Protein AF-A0A1L5J3J3-F1 (afdb_monomer_lite)

Foldseek 3Di:
DWKAWCFCAPHPDDHRDTHDPVRVVVCCVVPPPRTDIDDDLVSVLSNQQPDPLVVVLVVLVVVLVPDPDPVSNVVSVVVSVVSVVCVVVVPGRSVVRDPDDDDDDQVVFDWDADPPRDTDTALLVVLVVQLVVLVVVLVVCVVVVHDPVVNVVSSVSNVLSVCLQAPADPPHHADADPVRDGHQHPVNCQDDCNHCVNPPVVNDDDPLDDDDDDDDDPPDDPPDDDDDPVSVCRSCVVVVVVVVD

Secondary structure (DSSP, 8-state):
--EEEEE-TTSS--TT-EE-HHHHHHHHHHHTTSSEEE-HHHHHHHHHHT--HHHHHHHHHHHHHH---HHHHHHHHHHHHHHHHHHHHT--GGGGS-SS-----GGGS-EEEETTTEEEE-HHHHHHHHHHHHHHHHHHHHHTT--HHHHHHHHHHHHHHHHHHHHTTSSSSPPB-TTSPBPP-HHHHHSSTTSHIIIIIS----SS---------TT--TT-----HHHHHHHTHHHHHHHH-

pLDDT: mean 93.54, std 3.49, range [75.0, 98.25]

Radius of gyration: 29.98 Å; chains: 1; bounding box: 56×63×89 Å

Structure (mmCIF, N/CA/C/O backbone):
data_AF-A0A1L5J3J3-F1
#
_entry.id   AF-A0A1L5J3J3-F1
#
loop_
_atom_site.group_PDB
_atom_site.id
_atom_site.type_symbol
_atom_site.label_atom_id
_atom_site.label_alt_id
_atom_site.label_comp_id
_atom_site.label_asym_id
_atom_site.label_entity_id
_atom_site.label_seq_id
_atom_site.pdbx_PDB_ins_code
_atom_site.Cartn_x
_atom_site.Cartn_y
_atom_site.Cartn_z
_atom_site.occupancy
_atom_site.B_iso_or_equiv
_atom_site.auth_seq_id
_atom_site.auth_comp_id
_atom_site.auth_asym_id
_atom_site.auth_atom_id
_atom_site.pdbx_PDB_model_num
ATOM 1 N N . GLU A 1 1 ? 0.641 -6.257 25.061 1.00 75.00 1 GLU A N 1
ATOM 2 C CA . GLU A 1 1 ? -0.476 -6.101 24.101 1.00 75.00 1 GLU A CA 1
ATOM 3 C C . GLU A 1 1 ? -1.749 -5.969 24.928 1.00 75.00 1 GLU A C 1
ATOM 5 O O . GLU A 1 1 ? -1.705 -6.361 26.086 1.00 75.00 1 GLU A O 1
ATOM 10 N N . ALA A 1 2 ? -2.807 -5.346 24.415 1.00 88.94 2 ALA A N 1
ATOM 11 C CA . ALA A 1 2 ? -4.046 -5.141 25.168 1.00 88.94 2 ALA A CA 1
ATOM 12 C C . ALA A 1 2 ? -5.222 -5.749 24.402 1.00 88.94 2 ALA A C 1
ATOM 14 O O . ALA A 1 2 ? -5.222 -5.743 23.164 1.00 88.94 2 ALA A O 1
ATOM 15 N N . PHE A 1 3 ? -6.197 -6.253 25.145 1.00 91.81 3 PHE A N 1
ATOM 16 C CA . PHE A 1 3 ? -7.497 -6.643 24.621 1.00 91.81 3 PHE A CA 1
ATOM 17 C C . PHE A 1 3 ? -8.405 -5.419 24.607 1.00 91.81 3 PHE A C 1
ATOM 19 O O . PHE A 1 3 ? -8.242 -4.501 25.412 1.00 91.81 3 PHE A O 1
ATOM 26 N N . VAL A 1 4 ? -9.339 -5.383 23.667 1.00 94.75 4 VAL A N 1
ATOM 27 C CA . VAL A 1 4 ? -10.377 -4.360 23.618 1.00 94.75 4 VAL A CA 1
ATOM 28 C C . VAL A 1 4 ? -11.736 -5.034 23.644 1.00 94.75 4 VAL A C 1
ATOM 30 O O . VAL A 1 4 ? -11.974 -5.986 22.896 1.00 94.75 4 VAL A O 1
ATOM 33 N N . VAL A 1 5 ? -12.613 -4.538 24.511 1.00 93.88 5 VAL A N 1
ATOM 34 C CA . VAL A 1 5 ? -13.992 -5.018 24.630 1.00 93.88 5 VAL A CA 1
ATOM 35 C C . VAL A 1 5 ? -14.776 -4.571 23.396 1.00 93.88 5 VAL A C 1
ATOM 37 O O . VAL A 1 5 ? -14.906 -3.371 23.132 1.00 93.88 5 VAL A O 1
ATOM 40 N N . ILE A 1 6 ? -15.262 -5.533 22.614 1.00 92.44 6 ILE A N 1
ATOM 41 C CA . ILE A 1 6 ? -16.087 -5.309 21.419 1.00 92.44 6 ILE A CA 1
ATOM 42 C C . ILE A 1 6 ? -17.554 -5.235 21.822 1.00 92.44 6 ILE A C 1
ATOM 44 O O . ILE A 1 6 ? -18.245 -4.296 21.416 1.00 92.44 6 ILE A O 1
ATOM 48 N N . ASP A 1 7 ? -17.987 -6.202 22.628 1.00 90.75 7 ASP A N 1
ATOM 49 C CA . ASP A 1 7 ? -19.333 -6.292 23.176 1.00 90.75 7 ASP A CA 1
ATOM 50 C C . ASP A 1 7 ? -19.246 -6.529 24.692 1.00 90.75 7 ASP A C 1
ATOM 52 O O . ASP A 1 7 ? -18.736 -7.569 25.110 1.00 90.75 7 ASP A O 1
ATOM 56 N N . PRO A 1 8 ? -19.674 -5.562 25.520 1.00 87.62 8 PRO A N 1
ATOM 57 C CA . PRO A 1 8 ? -19.673 -5.716 26.970 1.00 87.62 8 PRO A CA 1
ATOM 58 C C . PRO A 1 8 ? -20.779 -6.649 27.491 1.00 87.62 8 PRO A C 1
ATOM 60 O O . PRO A 1 8 ? -20.718 -7.051 28.653 1.00 87.62 8 PRO A O 1
ATOM 63 N N . GLY A 1 9 ? -21.788 -6.990 26.681 1.00 88.19 9 GLY A N 1
ATOM 64 C CA . GLY A 1 9 ? -22.899 -7.836 27.118 1.00 88.19 9 GLY A CA 1
ATOM 65 C C . GLY A 1 9 ? -23.630 -7.274 28.344 1.00 88.19 9 GLY A C 1
ATOM 66 O O . GLY A 1 9 ? -24.019 -6.105 28.362 1.00 88.19 9 GLY A O 1
ATOM 67 N N . LEU A 1 10 ? -23.830 -8.113 29.367 1.00 84.56 10 LEU A N 1
ATOM 68 C CA . LEU A 1 10 ? -24.469 -7.742 30.643 1.00 84.56 10 LEU A CA 1
ATOM 69 C C . LEU A 1 10 ? -23.462 -7.402 31.756 1.00 84.56 10 LEU A C 1
ATOM 71 O O . LEU A 1 10 ? -23.853 -7.220 32.910 1.00 84.56 10 LEU A O 1
ATOM 75 N N . THR A 1 11 ? -22.176 -7.312 31.420 1.00 89.00 11 THR A N 1
ATOM 76 C CA . THR A 1 11 ? -21.105 -7.054 32.390 1.00 89.00 11 THR A CA 1
ATOM 77 C C . THR A 1 11 ? -20.974 -5.563 32.723 1.00 89.00 11 THR A C 1
ATOM 79 O O . THR A 1 11 ? -21.589 -4.699 32.098 1.00 89.00 11 THR A O 1
ATOM 82 N N . ALA A 1 12 ? -20.134 -5.241 33.711 1.00 87.81 12 ALA A N 1
ATOM 83 C CA . ALA A 1 12 ? -19.804 -3.858 34.067 1.00 87.81 12 ALA A CA 1
ATOM 84 C C . ALA A 1 12 ? -18.797 -3.190 33.103 1.00 87.81 12 ALA A C 1
ATOM 86 O O . ALA A 1 12 ? -18.393 -2.048 33.333 1.00 87.81 12 ALA A O 1
ATOM 87 N N . LEU A 1 13 ? -18.355 -3.896 32.058 1.00 90.31 13 LEU A N 1
ATOM 88 C CA . LEU A 1 13 ? -17.350 -3.410 31.117 1.00 90.31 13 LEU A CA 1
ATOM 89 C C . LEU A 1 13 ? -17.935 -2.394 30.131 1.00 90.31 13 LEU A C 1
ATOM 91 O O . LEU A 1 13 ? -19.117 -2.416 29.792 1.00 90.31 13 LEU A O 1
ATOM 95 N N . GLU A 1 14 ? -17.079 -1.520 29.607 1.00 90.75 14 GLU A N 1
ATOM 96 C CA . GLU A 1 14 ? -17.462 -0.562 28.571 1.00 90.75 14 GLU A CA 1
ATOM 97 C C . GLU A 1 14 ? -16.933 -0.976 27.195 1.00 90.75 14 GLU A C 1
ATOM 99 O O . GLU A 1 14 ? -15.787 -1.399 27.025 1.00 90.75 14 GLU A O 1
ATOM 104 N N . ARG A 1 15 ? -17.746 -0.780 26.152 1.00 90.50 15 ARG A N 1
ATOM 105 C CA . ARG A 1 15 ? -17.300 -0.984 24.769 1.00 90.50 15 ARG A CA 1
ATOM 106 C C . ARG A 1 15 ? -16.127 -0.057 24.436 1.00 90.50 15 ARG A C 1
ATOM 108 O O . ARG A 1 15 ? -16.227 1.163 24.559 1.00 90.50 15 ARG A O 1
ATOM 115 N N . GLY A 1 16 ? -15.038 -0.629 23.928 1.00 90.19 16 GLY A N 1
ATOM 116 C CA . GLY A 1 16 ? -13.799 0.096 23.636 1.00 90.19 16 GLY A CA 1
ATOM 117 C C . GLY A 1 16 ? -12.859 0.250 24.835 1.00 90.19 16 GLY A C 1
ATOM 118 O O . GLY A 1 16 ? -11.797 0.860 24.682 1.00 90.19 16 GLY A O 1
ATOM 119 N N . GLN A 1 17 ? -13.207 -0.308 25.999 1.00 93.12 17 GLN A N 1
ATOM 120 C CA . GLN A 1 17 ? -12.312 -0.395 27.147 1.00 93.12 17 GLN A CA 1
ATOM 121 C C . GLN A 1 17 ? -11.110 -1.285 26.820 1.00 93.12 17 GLN A C 1
ATOM 123 O O . GLN A 1 17 ? -11.246 -2.338 26.193 1.00 93.12 17 GLN A O 1
ATOM 128 N N . LEU A 1 18 ? -9.925 -0.841 27.240 1.00 94.00 18 LEU A N 1
ATOM 129 C CA . LEU A 1 18 ? -8.688 -1.602 27.113 1.00 94.00 18 LEU A CA 1
ATOM 130 C C . LEU A 1 18 ? -8.474 -2.445 28.367 1.00 94.00 18 LEU A C 1
ATOM 132 O O . LEU A 1 18 ? -8.513 -1.910 29.473 1.00 94.00 18 LEU A O 1
ATOM 136 N N . LEU A 1 19 ? -8.194 -3.729 28.171 1.00 92.62 19 LEU A N 1
ATOM 137 C CA . LEU A 1 19 ? -7.862 -4.682 29.225 1.00 92.62 19 LEU A CA 1
ATOM 138 C C . LEU A 1 19 ? -6.415 -5.153 29.042 1.00 92.62 19 LEU A C 1
ATOM 140 O O . LEU A 1 19 ? -5.984 -5.462 27.920 1.00 92.62 19 LEU A O 1
ATOM 144 N N . SER A 1 20 ? -5.648 -5.191 30.133 1.00 93.62 20 SER A N 1
ATOM 145 C CA . SER A 1 20 ? -4.377 -5.925 30.159 1.00 93.62 20 SER A CA 1
ATOM 146 C C . SER A 1 20 ? -4.625 -7.437 30.062 1.00 93.62 20 SER A C 1
ATOM 148 O O . SER A 1 20 ? -5.762 -7.893 30.133 1.00 93.62 20 SER A O 1
ATOM 150 N N . GLU A 1 21 ? -3.567 -8.226 29.872 1.00 89.75 21 GLU A N 1
ATOM 151 C CA . GLU A 1 21 ? -3.693 -9.690 29.828 1.00 89.75 21 GLU A CA 1
ATOM 152 C C . GLU A 1 21 ? -4.219 -10.245 31.162 1.00 89.75 21 GLU A C 1
ATOM 154 O O . GLU A 1 21 ? -5.150 -11.041 31.148 1.00 89.75 21 GLU A O 1
ATOM 159 N N . ASP A 1 22 ? -3.726 -9.730 32.294 1.00 91.06 22 ASP A N 1
ATOM 160 C CA . ASP A 1 22 ? -4.203 -10.114 33.631 1.00 91.06 22 ASP A CA 1
ATOM 161 C C . ASP A 1 22 ? -5.674 -9.719 33.848 1.00 91.06 22 ASP A C 1
ATOM 163 O O . ASP A 1 22 ? -6.484 -10.549 34.240 1.00 91.06 22 ASP A O 1
ATOM 167 N N . GLN A 1 23 ? -6.052 -8.481 33.498 1.00 91.06 23 GLN A N 1
ATOM 168 C CA . GLN A 1 23 ? -7.437 -8.002 33.628 1.00 91.06 23 GLN A CA 1
ATOM 169 C C . GLN A 1 23 ? -8.411 -8.766 32.731 1.00 91.06 23 GLN A C 1
ATOM 171 O O . GLN A 1 23 ? -9.570 -8.946 33.085 1.00 91.06 23 GLN A O 1
ATOM 176 N N . TYR A 1 24 ? -7.963 -9.179 31.544 1.00 89.88 24 TYR A N 1
ATOM 177 C CA . TYR A 1 24 ? -8.769 -10.008 30.659 1.00 89.88 24 TYR A CA 1
ATOM 178 C C . TYR A 1 24 ? -9.005 -11.390 31.275 1.00 89.88 24 TYR A C 1
ATOM 180 O O . TYR A 1 24 ? -10.133 -11.866 31.249 1.00 89.88 24 TYR A O 1
ATOM 188 N N . LEU A 1 25 ? -7.975 -12.009 31.862 1.00 89.56 25 LEU A N 1
ATOM 189 C CA . LEU A 1 25 ? -8.118 -13.297 32.545 1.00 89.56 25 LEU A CA 1
ATOM 190 C C . LEU A 1 25 ? -9.059 -13.194 33.751 1.00 89.56 25 LEU A C 1
ATOM 192 O O . LEU A 1 25 ? -9.964 -14.012 33.863 1.00 89.56 25 LEU A O 1
ATOM 196 N N . GLU A 1 26 ? -8.912 -12.159 34.582 1.00 91.19 26 GLU A N 1
ATOM 197 C CA . GLU A 1 26 ? -9.817 -11.890 35.711 1.00 91.19 26 GLU A CA 1
ATOM 198 C C . GLU A 1 26 ? -11.269 -11.698 35.245 1.00 91.19 26 GLU A C 1
ATOM 200 O O . GLU A 1 26 ? -12.181 -12.320 35.784 1.00 91.19 26 GLU A O 1
ATOM 205 N N . ALA A 1 27 ? -11.493 -10.895 34.200 1.00 88.69 27 ALA A N 1
ATOM 206 C CA . ALA A 1 27 ? -12.831 -10.664 33.657 1.00 88.69 27 ALA A CA 1
ATOM 207 C C . ALA A 1 27 ? -13.454 -11.938 33.059 1.00 88.69 27 ALA A C 1
ATOM 209 O O . ALA A 1 27 ? -14.657 -12.147 33.193 1.00 88.69 27 ALA A O 1
ATOM 210 N N . VAL A 1 28 ? -12.652 -12.799 32.422 1.00 89.31 28 VAL A N 1
ATOM 211 C CA . VAL A 1 28 ? -13.107 -14.109 31.923 1.00 89.31 28 VAL A CA 1
ATOM 212 C C . VAL A 1 28 ? -13.421 -15.062 33.080 1.00 89.31 28 VAL A C 1
ATOM 214 O O . VAL A 1 28 ? -14.386 -15.815 32.994 1.00 89.31 28 VAL A O 1
ATOM 217 N N . GLU A 1 29 ? -12.657 -15.030 34.173 1.00 90.00 29 GLU A N 1
ATOM 218 C CA . GLU A 1 29 ? -12.956 -15.825 35.371 1.00 90.00 29 GLU A CA 1
ATOM 219 C C . GLU A 1 29 ? -14.245 -15.365 36.072 1.00 90.00 29 GLU A C 1
ATOM 221 O O . GLU A 1 29 ? -15.012 -16.205 36.544 1.00 90.00 29 GLU A O 1
ATOM 226 N N . GLU A 1 30 ? -14.505 -14.055 36.119 1.00 89.44 30 GLU A N 1
ATOM 227 C CA . GLU A 1 30 ? -15.685 -13.483 36.781 1.00 89.44 30 GLU A CA 1
ATOM 228 C C . GLU A 1 30 ? -16.964 -13.597 35.937 1.00 89.44 30 GLU A C 1
ATOM 230 O O . GLU A 1 30 ? -18.022 -13.955 36.458 1.00 89.44 30 GLU A O 1
ATOM 235 N N . HIS A 1 31 ? -16.879 -13.294 34.640 1.00 86.88 31 HIS A N 1
ATOM 236 C CA . HIS A 1 31 ? -18.041 -13.152 33.756 1.00 86.88 31 HIS A CA 1
ATOM 237 C C . HIS A 1 31 ? -18.179 -14.272 32.714 1.00 86.88 31 HIS A C 1
ATOM 239 O O . HIS A 1 31 ? -19.183 -14.332 32.004 1.00 86.88 31 HIS A O 1
ATOM 245 N N . GLY A 1 32 ? -17.199 -15.173 32.598 1.00 84.69 32 GLY A N 1
ATOM 246 C CA . GLY A 1 32 ? -17.225 -16.262 31.622 1.00 84.69 32 GLY A CA 1
ATOM 247 C C . GLY A 1 32 ? -17.367 -15.758 30.181 1.00 84.69 32 GLY A C 1
ATOM 248 O O . GLY A 1 32 ? -16.637 -14.869 29.747 1.00 84.69 32 GLY A O 1
ATOM 249 N N . ASP A 1 33 ? -18.335 -16.322 29.454 1.00 81.94 33 ASP A N 1
ATOM 250 C CA . ASP A 1 33 ? -18.613 -16.024 28.040 1.00 81.94 33 ASP A CA 1
ATOM 251 C C . ASP A 1 33 ? -19.619 -14.863 27.838 1.00 81.94 33 ASP A C 1
ATOM 253 O O . ASP A 1 33 ? -20.161 -14.688 26.745 1.00 81.94 33 ASP A O 1
ATOM 257 N N . GLU A 1 34 ? -19.923 -14.072 28.876 1.00 88.88 34 GLU A N 1
ATOM 258 C CA . GLU A 1 34 ? -20.934 -13.000 28.801 1.00 88.88 34 GLU A CA 1
ATOM 259 C C . GLU A 1 34 ? -20.472 -11.737 28.051 1.00 88.88 34 GLU A C 1
ATOM 261 O O . GLU A 1 34 ? -21.296 -10.864 27.768 1.00 88.88 34 GLU A O 1
ATOM 266 N N . PHE A 1 35 ? -19.186 -11.627 27.702 1.00 90.56 35 PHE A N 1
ATOM 267 C CA . PHE A 1 35 ? -18.618 -10.497 26.958 1.00 90.56 35 PHE A CA 1
ATOM 268 C C . PHE A 1 35 ? -17.646 -10.963 25.860 1.00 90.56 35 PHE A C 1
ATOM 270 O O . PHE A 1 35 ? -17.032 -12.022 25.959 1.00 90.56 35 PHE A O 1
ATOM 277 N N . ASP A 1 36 ? -17.472 -10.153 24.810 1.00 90.00 36 ASP A N 1
ATOM 278 C CA . ASP A 1 36 ? -16.502 -10.401 23.731 1.00 90.00 36 ASP A CA 1
ATOM 279 C C . ASP A 1 36 ? -15.394 -9.345 23.778 1.00 90.00 36 ASP A C 1
ATOM 281 O O . ASP A 1 36 ? -15.613 -8.167 23.465 1.00 90.00 36 ASP A O 1
ATOM 285 N N . ALA A 1 37 ? -14.181 -9.764 24.138 1.00 92.12 37 ALA A N 1
ATOM 286 C CA . ALA A 1 37 ? -12.982 -8.948 24.026 1.00 92.12 37 ALA A CA 1
ATOM 287 C C . ALA A 1 37 ? -11.932 -9.648 23.162 1.00 92.12 37 ALA A C 1
ATOM 289 O O . ALA A 1 37 ? -11.563 -10.800 23.380 1.00 92.12 37 ALA A O 1
ATOM 290 N N . ARG A 1 38 ? -11.407 -8.923 22.170 1.00 92.50 38 ARG A N 1
ATOM 291 C CA . ARG A 1 38 ? -10.411 -9.454 21.225 1.00 92.50 38 ARG A CA 1
ATOM 292 C C . ARG A 1 38 ? -9.195 -8.551 21.152 1.00 92.50 38 ARG A C 1
ATOM 294 O O . ARG A 1 38 ? -9.186 -7.423 21.641 1.00 92.50 38 ARG A O 1
ATOM 301 N N . MET A 1 39 ? -8.160 -9.036 20.477 1.00 92.62 39 MET A N 1
ATOM 302 C CA . MET A 1 39 ? -6.931 -8.289 20.231 1.00 92.62 39 MET A CA 1
ATOM 303 C C . MET A 1 39 ? -6.574 -8.232 18.741 1.00 92.62 39 MET A C 1
ATOM 305 O O . MET A 1 39 ? -7.017 -9.044 17.928 1.00 92.62 39 MET A O 1
ATOM 309 N N . GLY A 1 40 ? -5.710 -7.283 18.381 1.00 92.50 40 GLY A N 1
ATOM 310 C CA . GLY A 1 40 ? -5.164 -7.162 17.029 1.00 92.50 40 GLY A CA 1
ATOM 311 C C . GLY A 1 40 ? -6.131 -6.550 16.008 1.00 92.50 40 GLY A C 1
ATOM 312 O O . GLY A 1 40 ? -7.078 -5.846 16.353 1.00 92.50 40 GLY A O 1
ATOM 313 N N . ALA A 1 41 ? -5.853 -6.782 14.722 1.00 94.06 41 ALA A N 1
ATOM 314 C CA . ALA A 1 41 ? -6.590 -6.158 13.620 1.00 94.06 41 ALA A CA 1
ATOM 315 C C . ALA A 1 41 ? -8.056 -6.618 13.529 1.00 94.06 41 ALA A C 1
ATOM 317 O O . ALA A 1 41 ? -8.913 -5.830 13.140 1.00 94.06 41 ALA A O 1
ATOM 318 N N . GLU A 1 42 ? -8.350 -7.859 13.925 1.00 93.06 42 GLU A N 1
ATOM 319 C CA . GLU A 1 42 ? -9.712 -8.410 13.965 1.00 93.06 42 GLU A CA 1
ATOM 320 C C . GLU A 1 42 ? -10.594 -7.645 14.959 1.00 93.06 42 GLU A C 1
ATOM 322 O O . GLU A 1 42 ? -11.735 -7.321 14.644 1.00 93.06 42 GLU A O 1
ATOM 327 N N . ALA A 1 43 ? -10.043 -7.269 16.117 1.00 94.44 43 ALA A N 1
ATOM 328 C CA . ALA A 1 43 ? -10.767 -6.476 17.105 1.00 94.44 43 ALA A CA 1
ATOM 329 C C . ALA A 1 43 ? -11.119 -5.081 16.568 1.00 94.44 43 ALA A C 1
ATOM 331 O O . ALA A 1 43 ? -12.250 -4.620 16.693 1.00 94.44 43 ALA A O 1
ATOM 332 N N . VAL A 1 44 ? -10.166 -4.426 15.896 1.00 95.19 44 VAL A N 1
ATOM 333 C CA . VAL A 1 44 ? -10.396 -3.120 15.257 1.00 95.19 44 VAL A CA 1
ATOM 334 C C . VAL A 1 44 ? -11.422 -3.231 14.126 1.00 95.19 44 VAL A C 1
ATOM 336 O O . VAL A 1 44 ? -12.265 -2.348 13.986 1.00 95.19 44 VAL A O 1
ATOM 339 N N . TYR A 1 45 ? -11.375 -4.305 13.336 1.00 95.81 45 TYR A N 1
ATOM 340 C CA . TYR A 1 45 ? -12.342 -4.558 12.269 1.00 95.81 45 TYR A CA 1
ATOM 341 C C . TYR A 1 45 ? -13.770 -4.685 12.811 1.00 95.81 45 TYR A C 1
ATOM 343 O O . TYR A 1 45 ? -14.660 -3.984 12.333 1.00 95.81 45 TYR A O 1
ATOM 351 N N . GLU A 1 46 ? -13.985 -5.516 13.833 1.00 95.06 46 GLU A N 1
ATOM 352 C CA . GLU A 1 46 ? -15.315 -5.707 14.423 1.00 95.06 46 GLU A CA 1
ATOM 353 C C . GLU A 1 46 ? -15.820 -4.449 15.141 1.00 95.06 46 GLU A C 1
ATOM 355 O O . GLU A 1 46 ? -16.994 -4.096 15.008 1.00 95.06 46 GLU A O 1
ATOM 360 N N . LEU A 1 47 ? -14.941 -3.699 15.818 1.00 94.00 47 LEU A N 1
ATOM 361 C CA . LEU A 1 47 ? -15.297 -2.392 16.379 1.00 94.00 47 LEU A CA 1
ATOM 362 C C . LEU A 1 47 ? -15.775 -1.420 15.300 1.00 94.00 47 LEU A C 1
ATOM 364 O O . LEU A 1 47 ? -16.778 -0.745 15.506 1.00 94.00 47 LEU A O 1
ATOM 368 N N . LEU A 1 48 ? -15.084 -1.346 14.159 1.00 94.75 48 LEU A N 1
ATOM 369 C CA . LEU A 1 48 ? -15.467 -0.462 13.056 1.00 94.75 48 LEU A CA 1
ATOM 370 C C . LEU A 1 48 ? -16.768 -0.902 12.381 1.00 94.75 48 LEU A C 1
ATOM 372 O O . LEU A 1 48 ? -17.589 -0.057 12.038 1.00 94.75 48 LEU A O 1
ATOM 376 N N . LYS A 1 49 ? -16.960 -2.212 12.222 1.00 94.75 49 LYS A N 1
ATOM 377 C CA . LYS A 1 49 ? -18.136 -2.812 11.584 1.00 94.75 49 LYS A CA 1
ATOM 378 C C . LYS A 1 49 ? -19.410 -2.655 12.416 1.00 94.75 49 LYS A C 1
ATOM 380 O O . LYS A 1 49 ? -20.488 -2.496 11.857 1.00 94.75 49 LYS A O 1
ATOM 385 N N . SER A 1 50 ? -19.292 -2.681 13.742 1.00 92.06 50 SER A N 1
ATOM 386 C CA . SER A 1 50 ? -20.414 -2.492 14.674 1.00 92.06 50 SER A CA 1
ATOM 387 C C . SER A 1 50 ? -20.744 -1.017 14.958 1.00 92.06 50 SER A C 1
ATOM 389 O O . SER A 1 50 ? -21.568 -0.725 15.822 1.00 92.06 50 SER A O 1
ATOM 391 N N . LEU A 1 51 ? -20.106 -0.057 14.274 1.00 91.62 51 LEU A N 1
ATOM 392 C CA . LEU A 1 51 ? -20.430 1.364 14.426 1.00 91.62 51 LEU A CA 1
ATOM 393 C C . LEU A 1 51 ? -21.721 1.738 13.691 1.00 91.62 51 LEU A C 1
ATOM 395 O O . LEU A 1 51 ? -21.783 1.707 12.464 1.00 91.62 51 LEU A O 1
ATOM 399 N N . ASP A 1 52 ? -22.702 2.224 14.448 1.00 93.44 52 ASP A N 1
ATOM 400 C CA . ASP A 1 52 ? -23.862 2.933 13.910 1.00 93.44 52 ASP A CA 1
ATOM 401 C C . ASP A 1 52 ? -23.505 4.402 13.624 1.00 93.44 52 ASP A C 1
ATOM 403 O O . ASP A 1 52 ? -23.543 5.263 14.506 1.00 93.44 52 ASP A O 1
ATOM 407 N N . LEU A 1 53 ? -23.097 4.691 12.383 1.00 93.88 53 LEU A N 1
ATOM 408 C CA . LEU A 1 53 ? -22.728 6.051 11.974 1.00 93.88 53 LEU A CA 1
ATOM 409 C C . LEU A 1 53 ? -23.909 7.042 12.043 1.00 93.88 53 LEU A C 1
ATOM 411 O O . LEU A 1 53 ? -23.696 8.138 12.568 1.00 93.88 53 LEU A O 1
ATOM 415 N N . PRO A 1 54 ? -25.129 6.718 11.559 1.00 93.12 54 PRO A N 1
ATOM 416 C CA . PRO A 1 54 ? -26.290 7.598 11.705 1.00 93.12 54 PRO A CA 1
ATOM 417 C C . PRO A 1 54 ? -26.600 7.990 13.156 1.00 93.12 54 PRO A C 1
ATOM 419 O O . PRO A 1 54 ? -26.725 9.185 13.442 1.00 93.12 54 PRO A O 1
ATOM 422 N N . GLY A 1 55 ? -26.677 7.019 14.073 1.00 94.31 55 GLY A N 1
ATOM 423 C CA . GLY A 1 55 ? -26.936 7.292 15.489 1.00 94.31 55 GLY A CA 1
ATOM 424 C C . GLY A 1 55 ? -25.825 8.118 16.138 1.00 94.31 55 GLY A C 1
ATOM 425 O O . GLY A 1 55 ? -26.094 9.064 16.884 1.00 94.31 55 GLY A O 1
ATOM 426 N N . GLU A 1 56 ? -24.567 7.842 15.781 1.00 92.50 56 GLU A N 1
ATOM 427 C CA . GLU A 1 56 ? -23.418 8.583 16.302 1.00 92.50 56 GLU A CA 1
ATOM 428 C C . GLU A 1 56 ? -23.435 10.062 15.885 1.00 92.50 56 GLU A C 1
ATOM 430 O O . GLU A 1 56 ? -23.073 10.927 16.683 1.00 92.50 56 GLU A O 1
ATOM 435 N N . VAL A 1 57 ? -23.883 10.391 14.666 1.00 94.00 57 VAL A N 1
ATOM 436 C CA . VAL A 1 57 ? -24.000 11.794 14.221 1.00 94.00 57 VAL A CA 1
ATOM 437 C C . VAL A 1 57 ? -25.020 12.560 15.052 1.00 94.00 57 VAL A C 1
ATOM 439 O O . VAL A 1 57 ? -24.743 13.698 15.436 1.00 94.00 57 VAL A O 1
ATOM 442 N N . ILE A 1 58 ? -26.178 11.956 15.332 1.00 94.56 58 ILE A N 1
ATOM 443 C CA . ILE A 1 58 ? -27.235 12.584 16.138 1.00 94.56 58 ILE A CA 1
ATOM 444 C C . ILE A 1 58 ? -26.690 12.882 17.537 1.00 94.56 58 ILE A C 1
ATOM 446 O O . ILE A 1 58 ? -26.684 14.039 17.962 1.00 94.56 58 ILE A O 1
ATOM 450 N N . ARG A 1 59 ? -26.097 11.872 18.184 1.00 93.94 59 ARG A N 1
ATOM 451 C CA . ARG A 1 59 ? -25.491 12.001 19.515 1.00 93.94 59 ARG A CA 1
ATOM 452 C C . ARG A 1 59 ? -24.413 13.085 19.569 1.00 93.94 59 ARG A 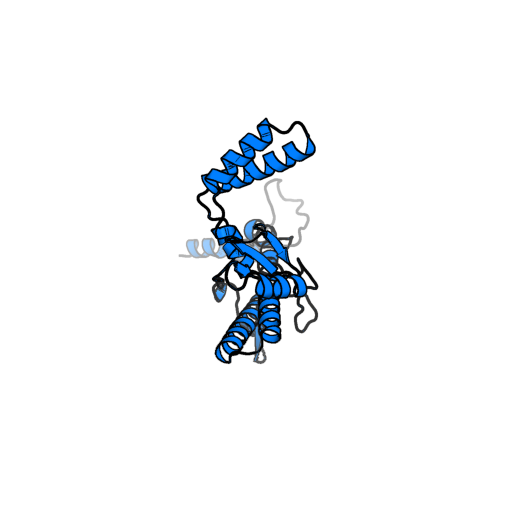C 1
ATOM 454 O O . ARG A 1 59 ? -24.383 13.901 20.486 1.00 93.94 59 ARG A O 1
ATOM 461 N N . LEU A 1 60 ? -23.522 13.123 18.577 1.00 93.62 60 LEU A N 1
ATOM 462 C CA . LEU A 1 60 ? -22.449 14.119 18.533 1.00 93.62 60 LEU A CA 1
ATOM 463 C C . LEU A 1 60 ? -22.979 15.542 18.299 1.00 93.62 60 LEU A C 1
ATOM 465 O O . LEU A 1 60 ? -22.393 16.491 18.821 1.00 93.62 60 LEU A O 1
ATOM 469 N N . LYS A 1 61 ? -24.068 15.717 17.538 1.00 92.56 61 LYS A N 1
ATOM 470 C CA . LYS A 1 61 ? -24.710 17.031 17.343 1.00 92.56 61 LYS A CA 1
ATOM 471 C C . LYS A 1 61 ? -25.355 17.543 18.634 1.00 92.56 61 LYS A C 1
ATOM 473 O O . LYS A 1 61 ? -25.207 18.724 18.947 1.00 92.56 61 LYS A O 1
ATOM 478 N N . GLU A 1 62 ? -25.982 16.666 19.411 1.00 93.81 62 GLU A N 1
ATOM 479 C CA . GLU A 1 62 ? -26.507 16.992 20.746 1.00 93.81 62 GLU A CA 1
ATOM 480 C C . GLU A 1 62 ? -25.382 17.350 21.733 1.00 93.81 62 GLU A C 1
ATOM 482 O O . GLU A 1 62 ? -25.476 18.323 22.489 1.00 93.81 62 GLU A O 1
ATOM 487 N N . GLU A 1 63 ? -24.265 16.620 21.689 1.00 91.81 63 GLU A N 1
ATOM 488 C CA . GLU A 1 63 ? -23.102 16.899 22.538 1.00 91.81 63 GLU A CA 1
ATOM 489 C C . GLU A 1 63 ? -22.437 18.246 22.197 1.00 91.81 63 GLU A C 1
ATOM 491 O O . GLU A 1 63 ? -21.973 18.965 23.085 1.00 91.81 63 GLU A O 1
ATOM 496 N N . ILE A 1 64 ? -22.423 18.620 20.913 1.00 91.88 64 ILE A N 1
ATOM 497 C CA . ILE A 1 64 ? -21.975 19.942 20.453 1.00 91.88 64 ILE A CA 1
ATOM 498 C C . ILE A 1 64 ? -22.900 21.042 20.985 1.00 91.88 64 ILE A C 1
ATOM 500 O O . ILE A 1 64 ? -22.400 22.057 21.460 1.00 91.88 64 ILE A O 1
ATOM 504 N N . ALA A 1 65 ? -24.220 20.845 20.942 1.00 91.94 65 ALA A N 1
ATOM 505 C CA . ALA A 1 65 ? -25.185 21.838 21.420 1.00 91.94 65 ALA A CA 1
ATOM 506 C C . ALA A 1 65 ? -25.126 22.058 22.945 1.00 91.94 65 ALA A C 1
ATOM 508 O O . ALA A 1 65 ? -25.393 23.158 23.421 1.00 91.94 65 ALA A O 1
ATOM 509 N N . SER A 1 66 ? -24.760 21.025 23.707 1.00 91.75 66 SER A N 1
ATOM 510 C CA . SER A 1 66 ? -24.686 21.057 25.178 1.00 91.75 66 SER A CA 1
ATOM 511 C C . SER A 1 66 ? -23.325 21.487 25.739 1.00 91.75 66 SER A C 1
ATOM 513 O O . SER A 1 66 ? -23.212 21.817 26.921 1.00 91.75 66 SER A O 1
ATOM 515 N N . THR A 1 67 ? -22.270 21.489 24.922 1.00 89.88 67 THR A N 1
ATOM 516 C CA . THR A 1 67 ? -20.901 21.754 25.377 1.00 89.88 67 THR A CA 1
ATOM 517 C C . THR A 1 67 ? -20.480 23.202 25.111 1.00 89.88 67 THR A C 1
ATOM 519 O O . THR A 1 67 ? -20.368 23.615 23.965 1.00 89.88 67 THR A O 1
ATOM 522 N N . ASN A 1 68 ? -20.079 23.931 26.160 1.00 87.38 68 ASN A N 1
ATOM 523 C CA . ASN A 1 68 ? -19.520 25.293 26.045 1.00 87.38 68 ASN A CA 1
ATOM 524 C C . ASN A 1 68 ? -17.979 25.345 25.945 1.00 87.38 68 ASN A C 1
ATOM 526 O O . ASN A 1 68 ? -17.389 26.417 25.829 1.00 87.38 68 ASN A O 1
ATOM 530 N N . SER A 1 69 ? -17.297 24.199 26.023 1.00 91.81 69 SER A N 1
ATOM 531 C CA . SER A 1 69 ? -15.833 24.129 25.951 1.00 91.81 69 SER A CA 1
ATOM 532 C C . SER A 1 69 ? -15.336 24.193 24.505 1.00 91.81 69 SER A C 1
ATOM 534 O O . SER A 1 69 ? -15.628 23.308 23.699 1.00 91.81 69 SER A O 1
ATOM 536 N N . GLU A 1 70 ? -14.515 25.196 24.186 1.00 90.88 70 GLU A N 1
ATOM 537 C CA . GLU A 1 70 ? -13.992 25.424 22.832 1.00 90.88 70 GLU A CA 1
ATOM 538 C C . GLU A 1 70 ? -13.136 24.252 22.307 1.00 90.88 70 GLU A C 1
ATOM 540 O O . GLU A 1 70 ? -13.204 23.887 21.130 1.00 90.88 70 GLU A O 1
ATOM 545 N N . THR A 1 71 ? -12.336 23.620 23.171 1.00 92.25 71 THR A N 1
ATOM 546 C CA . THR A 1 71 ? -11.480 22.481 22.791 1.00 92.25 71 THR A CA 1
ATOM 547 C C . THR A 1 71 ? -12.306 21.239 22.472 1.00 92.25 71 THR A C 1
ATOM 549 O O . THR A 1 71 ? -12.055 20.570 21.463 1.00 92.25 71 THR A O 1
ATOM 552 N N . LYS A 1 72 ? -13.320 20.952 23.298 1.00 91.19 72 LYS A N 1
ATOM 553 C CA . LYS A 1 72 ? -14.240 19.830 23.098 1.00 91.19 72 LYS A CA 1
ATOM 554 C C . LYS A 1 72 ? -15.093 20.050 21.847 1.00 91.19 72 LYS A C 1
ATOM 556 O O . LYS A 1 72 ? -15.147 19.152 21.009 1.00 91.19 72 LYS A O 1
ATOM 561 N N . LEU A 1 73 ? -15.615 21.262 21.644 1.00 92.88 73 LEU A N 1
ATOM 562 C CA . LEU A 1 73 ? -16.312 21.661 20.416 1.00 92.88 73 LEU A CA 1
ATOM 563 C C . LEU A 1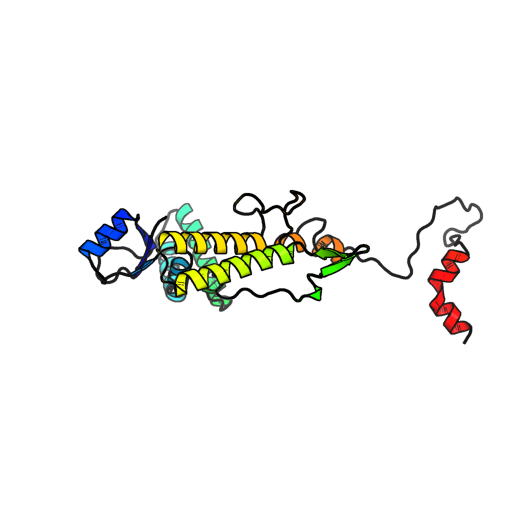 73 ? -15.463 21.390 19.169 1.00 92.88 73 LEU A C 1
ATOM 565 O O . LEU A 1 73 ? -15.883 20.628 18.303 1.00 92.88 73 LEU A O 1
ATOM 569 N N . LYS A 1 74 ? -14.223 21.899 19.102 1.00 93.50 74 LYS A N 1
ATOM 570 C CA . LYS A 1 74 ? -13.330 21.671 17.944 1.00 93.50 74 LYS A CA 1
ATOM 571 C C . LYS A 1 74 ? -13.099 20.185 17.646 1.00 93.50 74 LYS A C 1
ATOM 573 O O . LYS A 1 74 ? -13.017 19.802 16.475 1.00 93.50 74 LYS A O 1
ATOM 578 N N . ARG A 1 75 ? -12.965 19.340 18.676 1.00 94.19 75 ARG A N 1
ATOM 579 C CA . ARG A 1 75 ? -12.791 17.886 18.513 1.00 94.19 75 ARG A CA 1
ATOM 580 C C . ARG A 1 75 ? -14.064 17.227 17.978 1.00 94.19 75 ARG A C 1
ATOM 582 O O . ARG A 1 75 ? -13.977 16.448 17.029 1.00 94.19 75 ARG A O 1
ATOM 589 N N . LEU A 1 76 ? -15.217 17.555 18.558 1.00 93.69 76 LEU A N 1
ATOM 590 C CA . LEU A 1 76 ? -16.514 17.012 18.155 1.00 93.69 76 LEU A CA 1
ATOM 591 C C . LEU A 1 76 ? -16.874 17.433 16.726 1.00 93.69 76 LEU A C 1
ATOM 593 O O . LEU A 1 76 ? -17.205 16.574 15.914 1.00 93.69 76 LEU A O 1
ATOM 597 N N . THR A 1 77 ? -16.687 18.705 16.361 1.00 93.38 77 THR A N 1
ATOM 598 C CA . THR A 1 77 ? -16.940 19.202 14.997 1.00 93.38 77 THR A CA 1
ATOM 599 C C . THR A 1 77 ? -16.100 18.466 13.951 1.00 93.38 77 THR A C 1
ATOM 601 O O . THR A 1 77 ? -16.612 18.088 12.898 1.00 93.38 77 THR A O 1
ATOM 604 N N . LYS A 1 78 ? -14.812 18.202 14.229 1.00 95.44 78 LYS A N 1
ATOM 605 C CA . LYS A 1 78 ? -13.960 17.405 13.325 1.00 95.44 78 LYS A CA 1
ATOM 606 C C . LYS A 1 78 ? -14.471 15.974 13.165 1.00 95.44 78 LYS A C 1
ATOM 608 O O . LYS A 1 78 ? -14.395 15.429 12.066 1.00 95.44 78 LYS A O 1
ATOM 613 N N . ARG A 1 79 ? -14.971 15.372 14.246 1.00 95.06 79 ARG A N 1
ATOM 614 C CA . ARG A 1 79 ? -15.506 14.007 14.241 1.00 95.06 79 ARG A CA 1
ATOM 615 C C . ARG A 1 79 ? -16.822 13.918 13.469 1.00 95.06 79 ARG A C 1
ATOM 617 O O . ARG A 1 79 ? -16.934 13.044 12.620 1.00 95.06 79 ARG A O 1
ATOM 624 N N . VAL A 1 80 ? -17.756 14.847 13.693 1.00 95.44 80 VAL A N 1
ATOM 625 C CA . VAL A 1 80 ? -19.015 14.936 12.929 1.00 95.44 80 VAL A CA 1
ATOM 626 C C . VAL A 1 80 ? -18.723 15.070 11.441 1.00 95.44 80 VAL A C 1
ATOM 628 O O . VAL A 1 80 ? -19.212 14.262 10.662 1.00 95.44 80 VAL A O 1
ATOM 631 N N . LYS A 1 81 ? -17.824 15.986 11.057 1.00 95.81 81 LYS A N 1
ATOM 632 C CA . LYS A 1 81 ? -17.433 16.170 9.653 1.00 95.81 81 LYS A CA 1
ATOM 633 C C . LYS A 1 81 ? -16.875 14.894 9.014 1.00 95.81 81 LYS A C 1
ATOM 635 O O . LYS A 1 81 ? -17.119 14.634 7.841 1.00 95.81 81 LYS A O 1
ATOM 640 N N . LEU A 1 82 ? -16.102 14.107 9.765 1.00 95.69 82 LEU A N 1
ATOM 641 C CA . LEU A 1 82 ? -15.575 12.833 9.277 1.00 95.69 82 LEU A CA 1
ATOM 642 C C . LEU A 1 82 ? -16.696 11.809 9.066 1.00 95.69 82 LEU A C 1
ATOM 644 O O . LEU A 1 82 ? -16.705 11.132 8.043 1.00 95.69 82 LEU A O 1
ATOM 648 N N . ILE A 1 83 ? -17.625 11.692 10.018 1.00 95.12 83 ILE A N 1
ATOM 649 C CA . ILE A 1 83 ? -18.721 10.721 9.933 1.00 95.12 83 ILE A CA 1
ATOM 650 C C . ILE A 1 83 ? -19.708 11.106 8.826 1.00 95.12 83 ILE A C 1
ATOM 652 O O . ILE A 1 83 ? -20.105 10.241 8.052 1.00 95.12 83 ILE A O 1
ATOM 656 N N . GLU A 1 84 ? -20.043 12.390 8.692 1.00 94.62 84 GLU A N 1
ATOM 657 C CA . GLU A 1 84 ? -20.870 12.893 7.588 1.00 94.62 84 GLU A CA 1
ATOM 658 C C . GLU A 1 84 ? -20.233 12.562 6.231 1.00 94.62 84 GLU A C 1
ATOM 660 O O . GLU A 1 84 ? -20.912 12.034 5.358 1.00 94.62 84 GLU A O 1
ATOM 665 N N . ALA A 1 85 ? -18.912 12.723 6.081 1.00 96.19 85 ALA A N 1
ATOM 666 C CA . ALA A 1 85 ? -18.215 12.324 4.856 1.00 96.19 85 ALA A CA 1
ATOM 667 C C . ALA A 1 85 ? -18.278 10.804 4.578 1.00 96.19 85 ALA A C 1
ATOM 669 O O . ALA A 1 85 ? -18.348 10.384 3.419 1.00 96.19 85 ALA A O 1
ATOM 670 N N . PHE A 1 86 ? -18.267 9.955 5.613 1.00 96.31 86 PHE A N 1
ATOM 671 C CA . PHE A 1 86 ? -18.485 8.512 5.444 1.00 96.31 86 PHE A CA 1
ATOM 672 C C . PHE A 1 86 ? -19.914 8.209 4.980 1.00 96.31 86 PHE A C 1
ATOM 674 O O . PHE A 1 86 ? -20.085 7.445 4.032 1.00 96.31 86 PHE A O 1
ATOM 681 N N . LEU A 1 87 ? -20.915 8.851 5.589 1.00 94.69 87 LEU A N 1
ATOM 682 C CA . LEU A 1 87 ? -22.323 8.693 5.215 1.00 94.69 87 LEU A CA 1
ATOM 683 C C . LEU A 1 87 ? -22.586 9.151 3.774 1.00 94.69 87 LEU A C 1
ATOM 685 O O . LEU A 1 87 ? -23.216 8.425 3.012 1.00 94.69 87 LEU A O 1
ATOM 689 N N . GLU A 1 88 ? -22.056 10.311 3.382 1.00 96.31 88 GLU A N 1
ATOM 690 C CA . GLU A 1 88 ? -22.202 10.858 2.027 1.00 96.31 88 GLU A CA 1
ATOM 691 C C . GLU A 1 88 ? -21.508 9.997 0.967 1.00 96.31 88 GLU A C 1
ATOM 693 O O . GLU A 1 88 ? -22.026 9.820 -0.133 1.00 96.31 88 GLU A O 1
ATOM 698 N N . SER A 1 89 ? -20.331 9.449 1.283 1.00 96.81 89 SER A N 1
ATOM 699 C CA . SER A 1 89 ? -19.570 8.637 0.327 1.00 96.81 89 SER A CA 1
ATOM 700 C C . SER A 1 89 ? -20.073 7.197 0.190 1.00 96.81 89 SER A C 1
ATOM 702 O O . SER A 1 89 ? -19.670 6.510 -0.748 1.00 96.81 89 SER A O 1
ATOM 704 N N . GLY A 1 90 ? -20.908 6.717 1.119 1.00 94.81 90 GLY A N 1
ATOM 705 C CA . GLY A 1 90 ? -21.368 5.324 1.174 1.00 94.81 90 GLY A CA 1
ATOM 706 C C . GLY A 1 90 ? -20.263 4.309 1.497 1.00 94.81 90 GLY A C 1
ATOM 707 O O . GLY A 1 90 ? -20.499 3.100 1.453 1.00 94.81 90 GLY A O 1
ATOM 708 N N . ASN A 1 91 ? -19.053 4.780 1.815 1.00 96.12 91 ASN A N 1
ATOM 709 C CA . ASN A 1 91 ? -17.943 3.921 2.202 1.00 96.12 91 ASN A CA 1
ATOM 710 C C . ASN A 1 91 ? -18.176 3.371 3.603 1.00 96.12 91 ASN A C 1
ATOM 712 O O . ASN A 1 91 ? -18.595 4.094 4.509 1.00 96.12 91 ASN A O 1
ATOM 716 N N . ARG A 1 92 ? -17.831 2.102 3.804 1.00 94.38 92 ARG A N 1
ATOM 717 C CA . ARG A 1 92 ? -17.939 1.486 5.124 1.00 94.38 92 ARG A CA 1
ATOM 718 C C . ARG A 1 92 ? -16.633 1.637 5.915 1.00 94.38 92 ARG A C 1
ATOM 720 O O . ARG A 1 92 ? -15.566 1.417 5.332 1.00 94.38 92 ARG A O 1
ATOM 727 N N . PRO A 1 93 ? -16.666 2.001 7.212 1.00 95.94 93 PRO A N 1
ATOM 728 C CA . PRO A 1 93 ? -15.454 2.196 8.013 1.00 95.94 93 PRO A CA 1
ATOM 729 C C . PRO A 1 93 ? -14.540 0.969 8.062 1.00 95.94 93 PRO A C 1
ATOM 731 O O . PRO A 1 93 ? -13.315 1.101 8.027 1.00 95.94 93 PRO A O 1
ATOM 734 N N . GLU A 1 94 ? -15.117 -0.230 8.101 1.00 96.00 94 GLU A N 1
ATOM 735 C CA . GLU A 1 94 ? -14.379 -1.487 8.192 1.00 96.00 94 GLU A CA 1
ATOM 736 C C . GLU A 1 94 ? -13.513 -1.778 6.954 1.00 96.00 94 GLU A C 1
ATOM 738 O O . GLU A 1 94 ? -12.551 -2.536 7.050 1.00 96.00 94 GLU A O 1
ATOM 743 N N . TRP A 1 95 ? -13.766 -1.121 5.811 1.00 96.12 95 TRP A N 1
ATOM 744 C CA . TRP A 1 95 ? -12.935 -1.243 4.601 1.00 96.12 95 TRP A CA 1
ATOM 745 C C . TRP A 1 95 ? -11.515 -0.698 4.772 1.00 96.12 95 TRP A C 1
ATOM 747 O O . TRP A 1 95 ? -10.634 -1.007 3.970 1.00 96.12 95 TRP A O 1
ATOM 757 N N . MET A 1 96 ? -11.260 0.089 5.821 1.00 95.81 96 MET A N 1
ATOM 758 C CA . MET A 1 96 ? -9.905 0.520 6.170 1.00 95.81 96 MET A CA 1
ATOM 759 C C . MET A 1 96 ? -9.009 -0.648 6.610 1.00 95.81 96 MET A C 1
ATOM 761 O O . MET A 1 96 ? -7.783 -0.535 6.536 1.00 95.81 96 MET A O 1
ATOM 765 N N . VAL A 1 97 ? -9.596 -1.766 7.052 1.00 96.25 97 VAL A N 1
ATOM 766 C CA . VAL A 1 97 ? -8.872 -2.993 7.393 1.00 96.25 97 VAL A CA 1
ATOM 767 C C . VAL A 1 97 ? -8.971 -3.959 6.213 1.00 96.25 97 VAL A C 1
ATOM 769 O O . VAL A 1 97 ? -10.030 -4.498 5.902 1.00 96.25 97 VAL A O 1
ATOM 772 N N . MET A 1 98 ? -7.848 -4.174 5.527 1.00 95.62 98 MET A N 1
ATOM 773 C CA . MET A 1 98 ? -7.808 -5.023 4.337 1.00 95.62 98 MET A CA 1
ATOM 774 C C . MET A 1 98 ? -7.866 -6.506 4.713 1.00 95.62 98 MET A C 1
ATOM 776 O O . MET A 1 98 ? -6.967 -7.016 5.378 1.00 95.62 98 MET A O 1
ATOM 780 N N . THR A 1 99 ? -8.875 -7.212 4.209 1.00 95.25 99 THR A N 1
ATOM 781 C CA . THR A 1 99 ? -8.975 -8.680 4.294 1.00 95.25 99 THR A CA 1
ATOM 782 C C . THR A 1 99 ? -8.330 -9.376 3.095 1.00 95.25 99 THR A C 1
ATOM 784 O O . THR A 1 99 ? -7.860 -10.507 3.202 1.00 95.25 99 THR A O 1
ATOM 787 N N . VAL A 1 100 ? -8.273 -8.690 1.950 1.00 96.75 100 VAL A N 1
ATOM 788 C CA . VAL A 1 100 ? -7.681 -9.178 0.702 1.00 96.75 100 VAL A CA 1
ATOM 789 C C . VAL A 1 100 ? -6.739 -8.117 0.149 1.00 96.75 100 VAL A C 1
ATOM 791 O O . VAL A 1 100 ? -7.100 -6.947 0.034 1.00 96.75 100 VAL A O 1
ATOM 794 N N . LEU A 1 101 ? -5.527 -8.536 -0.216 1.00 96.50 101 LEU A N 1
ATOM 795 C CA . LEU A 1 101 ? -4.497 -7.663 -0.767 1.00 96.50 101 LEU A CA 1
ATOM 796 C C . LEU A 1 101 ? -4.321 -7.929 -2.274 1.00 96.50 101 LEU A C 1
ATOM 798 O O . LEU A 1 101 ? -3.911 -9.032 -2.646 1.00 96.50 101 LEU A O 1
ATOM 802 N N . PRO A 1 102 ? -4.576 -6.944 -3.154 1.00 96.94 102 PRO A N 1
ATOM 803 C CA . PRO A 1 102 ? -4.356 -7.108 -4.585 1.00 96.94 102 PRO A CA 1
ATOM 804 C C . PRO A 1 102 ? -2.862 -7.161 -4.937 1.00 96.94 102 PRO A C 1
ATOM 806 O O . PRO A 1 102 ? -2.010 -6.518 -4.312 1.00 96.94 102 PRO A O 1
ATOM 809 N N . VAL A 1 103 ? -2.541 -7.904 -5.997 1.00 97.06 103 VAL A N 1
ATOM 810 C CA . VAL A 1 103 ? -1.173 -8.046 -6.509 1.00 97.06 103 VAL A CA 1
ATOM 811 C C . VAL A 1 103 ? -1.037 -7.308 -7.833 1.00 97.06 103 VAL A C 1
ATOM 813 O O . VAL A 1 103 ? -1.836 -7.495 -8.747 1.00 97.06 103 VAL A O 1
ATOM 816 N N . LEU A 1 104 ? 0.002 -6.481 -7.948 1.00 96.19 104 LEU A N 1
ATOM 817 C CA . LEU A 1 104 ? 0.282 -5.731 -9.168 1.00 96.19 104 LEU A CA 1
ATOM 818 C C . LEU A 1 104 ? 0.579 -6.683 -10.353 1.00 96.19 104 LEU A C 1
ATOM 820 O O . LEU A 1 104 ? 1.268 -7.693 -10.150 1.00 96.19 104 LEU A O 1
ATOM 824 N N . PRO A 1 105 ? 0.126 -6.377 -11.585 1.00 96.69 105 PRO A N 1
ATOM 825 C CA . PRO A 1 105 ? 0.445 -7.172 -12.770 1.00 96.69 105 PRO A CA 1
ATOM 826 C C . PRO A 1 105 ? 1.957 -7.400 -12.958 1.00 96.69 105 PRO A C 1
ATOM 828 O O . PRO A 1 105 ? 2.731 -6.474 -12.694 1.00 96.69 105 PRO A O 1
ATOM 831 N N . PRO A 1 106 ? 2.396 -8.588 -13.429 1.00 94.56 106 PRO A N 1
ATOM 832 C CA . PRO A 1 106 ? 3.815 -8.925 -13.598 1.00 94.56 106 PRO A CA 1
ATOM 833 C C . PRO A 1 106 ? 4.610 -7.914 -14.431 1.00 94.56 106 PRO A C 1
ATOM 835 O O . PRO A 1 106 ? 5.737 -7.584 -14.068 1.00 94.56 106 PRO A O 1
ATOM 838 N N . ASP A 1 107 ? 4.004 -7.348 -15.474 1.00 93.19 107 ASP A N 1
ATOM 839 C CA . ASP A 1 107 ? 4.657 -6.383 -16.369 1.00 93.19 107 ASP A CA 1
ATOM 840 C C . ASP A 1 107 ? 5.070 -5.086 -15.658 1.00 93.19 107 ASP A C 1
ATOM 842 O O . ASP A 1 107 ? 6.043 -4.433 -16.032 1.00 93.19 107 ASP A O 1
ATOM 846 N N . LEU A 1 108 ? 4.368 -4.719 -14.581 1.00 92.75 108 LEU A N 1
ATOM 847 C CA . LEU A 1 108 ? 4.710 -3.559 -13.753 1.00 92.75 108 LEU A CA 1
ATOM 848 C C . LEU A 1 108 ? 5.760 -3.883 -12.676 1.00 92.75 108 LEU A C 1
ATOM 850 O O . LEU A 1 108 ? 6.256 -2.975 -12.001 1.00 92.75 108 LEU A O 1
ATOM 854 N N . ARG A 1 109 ? 6.122 -5.161 -12.524 1.00 94.62 109 ARG A N 1
ATOM 855 C CA . ARG A 1 109 ? 7.147 -5.671 -11.600 1.00 94.62 109 ARG A CA 1
ATOM 856 C C . ARG A 1 109 ? 8.052 -6.701 -12.302 1.00 94.62 109 ARG A C 1
ATOM 858 O O . ARG A 1 109 ? 8.148 -7.846 -11.849 1.00 94.62 109 ARG A O 1
ATOM 865 N N . PRO A 1 110 ? 8.739 -6.303 -13.388 1.00 92.56 110 PRO A N 1
ATOM 866 C CA . PRO A 1 110 ? 9.401 -7.239 -14.282 1.00 92.56 110 PRO A CA 1
ATOM 867 C C . PRO A 1 110 ? 10.573 -7.962 -13.611 1.00 92.56 110 PRO A C 1
ATOM 869 O O . PRO A 1 110 ? 11.214 -7.457 -12.680 1.00 92.56 110 PRO A O 1
ATOM 872 N N . LEU A 1 111 ? 10.844 -9.154 -14.133 1.00 93.12 111 LEU A N 1
ATOM 873 C CA . LEU A 1 111 ? 12.031 -9.952 -13.866 1.00 93.12 111 LEU A CA 1
ATOM 874 C C . LEU A 1 111 ? 12.768 -10.080 -15.198 1.00 93.12 111 LEU A C 1
ATOM 876 O O . LEU A 1 111 ? 12.316 -10.787 -16.094 1.00 93.12 111 LEU A O 1
ATOM 880 N N . VAL A 1 112 ? 13.844 -9.313 -15.356 1.00 92.12 112 VAL A N 1
ATOM 881 C CA . VAL A 1 112 ? 14.549 -9.181 -16.637 1.00 92.12 112 VAL A CA 1
ATOM 882 C C . VAL A 1 112 ? 15.841 -9.992 -16.573 1.00 92.12 112 VAL A C 1
ATOM 884 O O . VAL A 1 112 ? 16.647 -9.746 -15.667 1.00 92.12 112 VAL A O 1
ATOM 887 N N . PRO A 1 113 ? 16.059 -10.957 -17.484 1.00 93.56 113 PRO A N 1
ATOM 888 C CA . PRO A 1 113 ? 17.334 -11.654 -17.569 1.00 93.56 113 PRO A CA 1
ATOM 889 C C . PRO A 1 113 ? 18.435 -10.678 -18.000 1.00 93.56 113 PRO A C 1
ATOM 891 O O . PRO A 1 113 ? 18.234 -9.831 -18.869 1.00 93.56 113 PRO A O 1
ATOM 894 N N . LEU A 1 114 ? 19.595 -10.796 -17.367 1.00 93.12 114 LEU A N 1
ATOM 895 C CA . LEU A 1 114 ? 20.825 -10.087 -17.700 1.00 93.12 114 LEU A CA 1
ATOM 896 C C . LEU A 1 114 ? 21.863 -11.084 -18.223 1.00 93.12 114 LEU A C 1
ATOM 898 O O . LEU A 1 114 ? 21.787 -12.287 -17.951 1.00 93.12 114 LEU A O 1
ATOM 902 N N . ASP A 1 115 ? 22.877 -10.563 -18.909 1.00 92.62 115 ASP A N 1
ATOM 903 C CA . ASP A 1 115 ? 24.007 -11.362 -19.376 1.00 92.62 115 ASP A CA 1
ATOM 904 C C . ASP A 1 115 ? 24.685 -12.111 -18.214 1.00 92.62 115 ASP A C 1
ATOM 906 O O . ASP A 1 115 ? 24.816 -11.606 -17.092 1.00 92.62 115 ASP A O 1
ATOM 910 N N . GLY A 1 116 ? 25.105 -13.351 -18.478 1.00 89.88 116 GLY A N 1
ATOM 911 C CA . GLY A 1 116 ? 25.738 -14.215 -17.476 1.00 89.88 116 GLY A CA 1
ATOM 912 C C . GLY A 1 116 ? 24.767 -14.898 -16.504 1.00 89.88 116 GLY A C 1
ATOM 913 O O . GLY A 1 116 ? 25.163 -15.227 -15.387 1.00 89.88 116 GLY A O 1
ATOM 914 N N . GLY A 1 117 ? 23.501 -15.092 -16.894 1.00 89.50 117 GLY A N 1
ATOM 915 C CA . GLY A 1 117 ? 22.517 -15.878 -16.129 1.00 89.50 117 GLY A CA 1
ATOM 916 C C . GLY A 1 117 ? 21.981 -15.185 -14.872 1.00 89.50 117 GLY A C 1
ATOM 917 O O . GLY A 1 117 ? 21.390 -15.831 -14.006 1.00 89.50 117 GLY A O 1
ATOM 918 N N . ARG A 1 118 ? 22.202 -13.873 -14.745 1.00 90.19 118 ARG A N 1
ATOM 919 C CA . ARG A 1 118 ? 21.687 -13.062 -13.634 1.00 90.19 118 ARG A CA 1
ATOM 920 C C . ARG A 1 118 ? 20.291 -12.543 -13.964 1.00 90.19 118 ARG A C 1
ATOM 922 O O . ARG A 1 118 ? 19.933 -12.401 -15.125 1.00 90.19 118 ARG A O 1
ATOM 929 N N . PHE A 1 119 ? 19.522 -12.193 -12.938 1.00 90.81 119 PHE A N 1
ATOM 930 C CA . PHE A 1 119 ? 18.202 -11.587 -13.102 1.00 90.81 119 PHE A CA 1
ATOM 931 C C . PHE A 1 119 ? 18.132 -10.253 -12.364 1.00 90.81 119 PHE A C 1
ATOM 933 O O . PHE A 1 119 ? 18.522 -10.155 -11.200 1.00 90.81 119 PHE A O 1
ATOM 940 N N . ALA A 1 120 ? 17.616 -9.229 -13.039 1.00 90.12 120 ALA A N 1
ATOM 941 C CA . ALA A 1 120 ? 17.209 -7.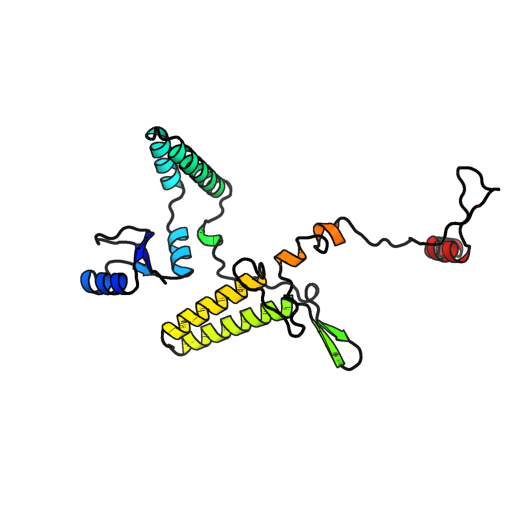983 -12.410 1.00 90.12 120 ALA A CA 1
ATOM 942 C C . ALA A 1 120 ? 15.752 -8.109 -11.956 1.00 90.12 120 ALA A C 1
ATOM 944 O O . ALA A 1 120 ? 14.860 -8.366 -12.765 1.00 90.12 120 ALA A O 1
ATOM 945 N N . THR A 1 121 ? 15.507 -7.915 -10.663 1.00 91.50 121 THR A N 1
ATOM 946 C CA . THR A 1 121 ? 14.175 -8.025 -10.062 1.00 91.50 121 THR A CA 1
ATOM 947 C C . THR A 1 121 ? 13.732 -6.696 -9.468 1.00 91.50 121 THR A C 1
ATOM 949 O O . THR A 1 121 ? 14.521 -5.999 -8.833 1.00 91.50 121 THR A O 1
ATOM 952 N N . SER A 1 122 ? 12.451 -6.359 -9.628 1.00 92.50 122 SER A N 1
ATOM 953 C CA . SER A 1 122 ? 11.837 -5.243 -8.899 1.00 92.50 122 SER A CA 1
ATOM 954 C C . SER A 1 122 ? 11.830 -5.491 -7.383 1.00 92.50 122 SER A C 1
ATOM 956 O O . SER A 1 122 ? 11.476 -6.588 -6.949 1.00 92.50 122 SER A O 1
ATOM 958 N N . ASP A 1 123 ? 12.129 -4.457 -6.583 1.00 94.56 123 ASP A N 1
ATOM 959 C CA . ASP A 1 123 ? 12.051 -4.487 -5.109 1.00 94.56 123 ASP A CA 1
ATOM 960 C C . ASP A 1 123 ? 10.667 -4.965 -4.613 1.00 94.56 123 ASP A C 1
ATOM 962 O O . ASP A 1 123 ? 10.565 -5.640 -3.588 1.00 94.56 123 ASP A O 1
ATOM 966 N N . LEU A 1 124 ? 9.594 -4.668 -5.364 1.00 95.94 124 LEU A N 1
ATOM 967 C CA . LEU A 1 124 ? 8.234 -5.111 -5.038 1.00 95.94 124 LEU A CA 1
ATOM 968 C C . LEU A 1 124 ? 8.100 -6.635 -4.998 1.00 95.94 124 LEU A C 1
ATOM 970 O O . LEU A 1 124 ? 7.338 -7.152 -4.185 1.00 95.94 124 LEU A O 1
ATOM 974 N N . ASN A 1 125 ? 8.817 -7.363 -5.860 1.00 95.81 125 ASN A N 1
ATOM 975 C CA . ASN A 1 125 ? 8.740 -8.824 -5.881 1.00 95.81 125 ASN A CA 1
ATOM 976 C C . ASN A 1 125 ? 9.262 -9.418 -4.564 1.00 95.81 125 ASN A C 1
ATOM 978 O O . ASN A 1 125 ? 8.693 -10.387 -4.063 1.00 95.81 125 ASN A O 1
ATOM 982 N N . ASP A 1 126 ? 10.283 -8.804 -3.961 1.00 94.62 126 ASP A N 1
ATOM 983 C CA . ASP A 1 126 ? 10.796 -9.221 -2.655 1.00 94.62 126 ASP A CA 1
ATOM 984 C C . ASP A 1 126 ? 9.803 -8.946 -1.526 1.00 94.62 126 ASP A C 1
ATOM 986 O O . ASP A 1 126 ? 9.622 -9.797 -0.651 1.00 94.62 126 ASP A O 1
ATOM 990 N N . LEU A 1 127 ? 9.137 -7.790 -1.555 1.00 96.44 127 LEU A N 1
ATOM 991 C CA . LEU A 1 127 ? 8.114 -7.428 -0.571 1.00 96.44 127 LEU A CA 1
ATOM 992 C C . LEU A 1 127 ? 6.887 -8.349 -0.684 1.00 96.44 127 LEU A C 1
ATOM 994 O O . LEU A 1 127 ? 6.464 -8.922 0.320 1.00 96.44 127 LEU A O 1
ATOM 998 N N . TYR A 1 128 ? 6.385 -8.596 -1.899 1.00 97.50 128 TYR A N 1
ATOM 999 C CA . TYR A 1 128 ? 5.295 -9.551 -2.132 1.00 97.50 128 TYR A CA 1
ATOM 1000 C C . TYR A 1 128 ? 5.657 -10.966 -1.683 1.00 97.50 128 TYR A C 1
ATOM 1002 O O . TYR A 1 128 ? 4.870 -11.617 -0.997 1.00 97.50 128 TYR A O 1
ATOM 1010 N N . ARG A 1 129 ? 6.864 -11.439 -2.013 1.00 96.75 129 ARG A N 1
ATOM 1011 C CA . ARG A 1 129 ? 7.338 -12.762 -1.588 1.00 96.75 129 ARG A CA 1
ATOM 1012 C C . ARG A 1 129 ? 7.344 -12.900 -0.066 1.00 96.75 129 ARG A C 1
ATOM 1014 O O . ARG A 1 129 ? 6.948 -13.945 0.444 1.00 96.75 129 ARG A O 1
ATOM 1021 N N . ARG A 1 130 ? 7.757 -11.860 0.670 1.00 96.06 130 ARG A N 1
ATOM 1022 C CA . ARG A 1 130 ? 7.700 -11.863 2.142 1.00 96.06 130 ARG A CA 1
ATOM 1023 C C . ARG A 1 130 ? 6.265 -11.993 2.645 1.00 96.06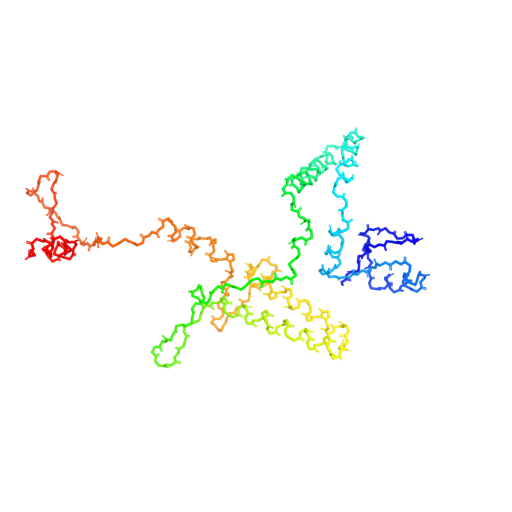 130 ARG A C 1
ATOM 1025 O O . ARG A 1 130 ? 6.019 -12.871 3.465 1.00 96.06 130 ARG A O 1
ATOM 1032 N N . VAL A 1 131 ? 5.333 -11.191 2.126 1.00 98.00 131 VAL A N 1
ATOM 1033 C CA . VAL A 1 131 ? 3.910 -11.255 2.509 1.00 98.00 131 VAL A CA 1
ATOM 1034 C C . VAL A 1 131 ? 3.333 -12.648 2.255 1.00 98.00 131 VAL A C 1
ATOM 1036 O O . VAL A 1 131 ? 2.764 -13.246 3.163 1.00 98.00 131 VAL A O 1
ATOM 1039 N N . ILE A 1 132 ? 3.547 -13.207 1.061 1.00 98.25 132 ILE A N 1
ATOM 1040 C CA . ILE A 1 132 ? 3.043 -14.539 0.689 1.00 98.25 132 ILE A CA 1
ATOM 1041 C C . ILE A 1 132 ? 3.613 -15.617 1.617 1.00 98.25 132 ILE A C 1
ATOM 1043 O O . ILE A 1 132 ? 2.868 -16.449 2.133 1.00 98.25 132 ILE A O 1
ATOM 1047 N N . ASN A 1 133 ? 4.922 -15.590 1.877 1.00 98.00 133 ASN A N 1
ATOM 1048 C CA . ASN A 1 133 ? 5.565 -16.576 2.743 1.00 98.00 133 ASN A CA 1
ATOM 1049 C C . ASN A 1 133 ? 5.054 -16.497 4.187 1.00 98.00 133 ASN A C 1
ATOM 1051 O O . ASN A 1 133 ? 4.821 -17.536 4.803 1.00 98.00 133 ASN A O 1
ATOM 1055 N N . ARG A 1 134 ? 4.852 -15.284 4.717 1.00 98.06 134 ARG A N 1
ATOM 1056 C CA . ARG A 1 134 ? 4.279 -15.067 6.054 1.00 98.06 134 ARG A CA 1
ATOM 1057 C C . ARG A 1 134 ? 2.828 -15.527 6.130 1.00 98.06 134 ARG A C 1
ATOM 1059 O O . ARG A 1 134 ? 2.480 -16.244 7.059 1.00 98.06 134 ARG A O 1
ATOM 1066 N N . ASN A 1 135 ? 2.016 -15.213 5.122 1.00 98.19 135 ASN A N 1
ATOM 1067 C CA . ASN A 1 135 ? 0.620 -15.643 5.057 1.00 98.19 135 ASN A CA 1
ATOM 1068 C C . ASN A 1 135 ? 0.492 -17.175 4.998 1.00 98.19 135 ASN A C 1
ATOM 1070 O O . ASN A 1 135 ? -0.262 -17.775 5.760 1.00 98.19 135 ASN A O 1
ATOM 1074 N N . ASN A 1 136 ? 1.293 -17.828 4.151 1.00 98.19 136 ASN A N 1
ATOM 1075 C CA . ASN A 1 136 ? 1.311 -19.288 4.047 1.00 98.19 136 ASN A CA 1
ATOM 1076 C C . ASN A 1 136 ? 1.804 -19.952 5.340 1.00 98.19 136 ASN A C 1
ATOM 1078 O O . ASN A 1 136 ? 1.301 -21.007 5.723 1.00 98.19 136 ASN A O 1
ATOM 1082 N N . ARG A 1 137 ? 2.781 -19.343 6.023 1.00 97.75 137 ARG A N 1
ATOM 1083 C CA . ARG A 1 137 ? 3.268 -19.819 7.322 1.00 97.75 137 ARG A CA 1
ATOM 1084 C C . ARG A 1 137 ? 2.205 -19.679 8.408 1.00 97.75 137 ARG A C 1
ATOM 1086 O O . ARG A 1 137 ? 1.983 -20.644 9.129 1.00 97.75 137 ARG A O 1
ATOM 1093 N N . LEU A 1 138 ? 1.531 -18.531 8.491 1.00 97.56 138 LEU A N 1
ATOM 1094 C CA . LEU A 1 138 ? 0.427 -18.313 9.427 1.00 97.56 138 LEU A CA 1
ATOM 1095 C C . LEU A 1 138 ? -0.688 -19.339 9.204 1.00 97.56 138 LEU A C 1
ATOM 1097 O O . LEU A 1 138 ? -1.125 -19.967 10.161 1.00 97.56 138 LEU A O 1
ATOM 1101 N N . LYS A 1 139 ? -1.076 -19.579 7.945 1.00 97.69 139 LYS A N 1
ATOM 1102 C CA . LYS A 1 139 ? -2.081 -20.593 7.604 1.00 97.69 139 LYS A CA 1
ATOM 1103 C C . LYS A 1 139 ? -1.704 -21.980 8.138 1.00 97.69 139 LYS A C 1
ATOM 1105 O O . LYS A 1 139 ? -2.513 -22.612 8.803 1.00 97.69 139 LYS A O 1
ATOM 1110 N N . ARG A 1 140 ? -0.459 -22.416 7.918 1.00 97.56 140 ARG A N 1
ATOM 1111 C CA . ARG A 1 140 ? 0.039 -23.706 8.432 1.00 97.56 140 ARG A CA 1
ATOM 1112 C C . ARG A 1 140 ? 0.059 -23.773 9.959 1.00 97.56 140 ARG A C 1
ATOM 1114 O O . ARG A 1 140 ? -0.217 -24.823 10.517 1.00 97.56 140 ARG A O 1
ATOM 1121 N N . LEU A 1 141 ? 0.404 -22.677 10.638 1.00 97.00 141 LEU A N 1
ATOM 1122 C CA . LEU A 1 141 ? 0.394 -22.626 12.105 1.00 97.00 141 LEU A CA 1
ATOM 1123 C C . LEU A 1 141 ? -1.023 -22.782 12.668 1.00 97.00 141 LEU A C 1
ATOM 1125 O O . LEU A 1 141 ? -1.194 -23.478 13.663 1.00 97.00 141 LEU A O 1
ATOM 1129 N N . LEU A 1 142 ? -2.021 -22.182 12.011 1.00 95.38 142 LEU A N 1
ATOM 1130 C CA . LEU A 1 142 ? -3.430 -22.340 12.376 1.00 95.38 142 LEU A CA 1
ATOM 1131 C C . LEU A 1 142 ? -3.926 -23.771 12.116 1.00 95.38 142 LEU A C 1
ATOM 1133 O O . LEU A 1 142 ? -4.566 -24.352 12.980 1.00 95.38 142 LEU A O 1
ATOM 1137 N N . GLU A 1 143 ? -3.576 -24.370 10.973 1.00 96.50 143 GLU A N 1
ATOM 1138 C CA . GLU A 1 143 ? -3.934 -25.765 10.642 1.00 96.50 143 GLU A CA 1
ATOM 1139 C C . GLU A 1 143 ? -3.357 -26.785 11.640 1.00 96.50 143 GLU A C 1
ATOM 1141 O O . GLU A 1 143 ? -3.954 -27.834 11.870 1.00 96.50 143 GLU A O 1
ATOM 1146 N N . LEU A 1 144 ? -2.203 -26.481 12.241 1.00 96.75 144 LEU A N 1
ATOM 1147 C CA . LEU A 1 144 ? -1.542 -27.327 13.239 1.00 96.75 144 LEU A CA 1
ATOM 1148 C C . LEU A 1 144 ? -1.959 -27.016 14.685 1.00 96.75 144 LEU A C 1
ATOM 1150 O O . LEU A 1 144 ? -1.383 -27.605 15.598 1.00 96.75 144 LEU A O 1
ATOM 1154 N N . ASN A 1 145 ? -2.908 -26.096 14.907 1.00 95.44 145 ASN A N 1
ATOM 1155 C CA . ASN A 1 145 ? -3.285 -25.602 16.238 1.00 95.44 145 ASN A CA 1
ATOM 1156 C C . ASN A 1 145 ? -2.060 -25.202 17.081 1.00 95.44 145 ASN A C 1
ATOM 1158 O O . ASN A 1 145 ? -1.923 -25.583 18.245 1.00 95.44 145 ASN A O 1
ATOM 1162 N N . ALA A 1 146 ? -1.119 -24.479 16.465 1.00 96.00 146 ALA A N 1
ATOM 1163 C CA . ALA A 1 146 ? 0.079 -24.020 17.155 1.00 96.00 146 ALA A CA 1
ATOM 1164 C C . ALA A 1 146 ? -0.283 -23.080 18.326 1.00 96.00 146 ALA A C 1
ATOM 1166 O O . ALA A 1 146 ? -1.266 -22.348 18.229 1.00 96.00 146 ALA A O 1
ATOM 1167 N N . PRO A 1 147 ? 0.537 -23.026 19.393 1.00 95.69 147 PRO A N 1
ATOM 1168 C CA . PRO A 1 147 ? 0.283 -22.159 20.541 1.00 95.69 147 PRO A CA 1
ATOM 1169 C C . PRO A 1 147 ? 0.073 -20.685 20.168 1.00 95.69 147 PRO A C 1
ATOM 1171 O O . PRO A 1 147 ? 0.792 -20.142 19.318 1.00 95.69 147 PRO A O 1
ATOM 1174 N N . ASP A 1 148 ? -0.830 -20.014 20.886 1.00 90.12 148 ASP A N 1
ATOM 1175 C CA . ASP A 1 148 ? -1.244 -18.631 20.619 1.00 90.12 148 ASP A CA 1
ATOM 1176 C C . ASP A 1 148 ? -0.083 -17.644 20.549 1.00 90.12 148 ASP A C 1
ATOM 1178 O O . ASP A 1 148 ? -0.072 -16.760 19.698 1.00 90.12 148 ASP A O 1
ATOM 1182 N N . ILE A 1 149 ? 0.946 -17.816 21.381 1.00 92.50 149 ILE A N 1
ATOM 1183 C CA . ILE A 1 149 ? 2.139 -16.955 21.380 1.00 92.50 149 ILE A CA 1
ATOM 1184 C C . ILE A 1 149 ? 2.810 -16.953 19.995 1.00 92.50 149 ILE A C 1
ATOM 1186 O O . ILE A 1 149 ? 3.215 -15.905 19.480 1.00 92.50 149 ILE A O 1
ATOM 1190 N N . ILE A 1 150 ? 2.906 -18.124 19.358 1.00 94.88 150 ILE A N 1
ATOM 1191 C CA . ILE A 1 150 ? 3.532 -18.279 18.041 1.00 94.88 150 ILE A CA 1
ATOM 1192 C C . ILE A 1 150 ? 2.626 -17.684 16.958 1.00 94.88 150 ILE A C 1
ATOM 1194 O O . ILE A 1 150 ? 3.112 -16.972 16.075 1.00 94.88 150 ILE A O 1
ATOM 1198 N N . VAL A 1 151 ? 1.316 -17.926 17.047 1.00 95.50 151 VAL A N 1
ATOM 1199 C CA . VAL A 1 151 ? 0.321 -17.385 16.108 1.00 95.50 151 VAL A CA 1
ATOM 1200 C C . VAL A 1 151 ? 0.274 -15.856 16.176 1.00 95.50 151 VAL A C 1
ATOM 1202 O O . VAL A 1 151 ? 0.326 -15.202 15.134 1.00 95.50 151 VAL A O 1
ATOM 1205 N N . ARG A 1 152 ? 0.257 -15.267 17.380 1.00 93.75 152 ARG A N 1
ATOM 1206 C CA . ARG A 1 152 ? 0.296 -13.810 17.609 1.00 93.75 152 ARG A CA 1
ATOM 1207 C C . ARG A 1 152 ? 1.549 -13.189 16.998 1.00 93.75 152 ARG A C 1
ATOM 1209 O O . ARG A 1 152 ? 1.458 -12.204 16.262 1.00 93.75 152 ARG A O 1
ATOM 1216 N N . ASN A 1 153 ? 2.715 -13.801 17.215 1.00 95.19 153 ASN A N 1
ATOM 1217 C CA . ASN A 1 153 ? 3.955 -13.327 16.605 1.00 95.19 153 ASN A CA 1
ATOM 1218 C C . ASN A 1 153 ? 3.905 -13.395 15.069 1.00 95.19 153 ASN A C 1
ATOM 1220 O O . ASN A 1 153 ? 4.337 -12.456 14.401 1.00 95.19 153 ASN A O 1
ATOM 1224 N N . GLU A 1 154 ? 3.349 -14.460 14.482 1.00 96.88 154 GLU A N 1
ATOM 1225 C 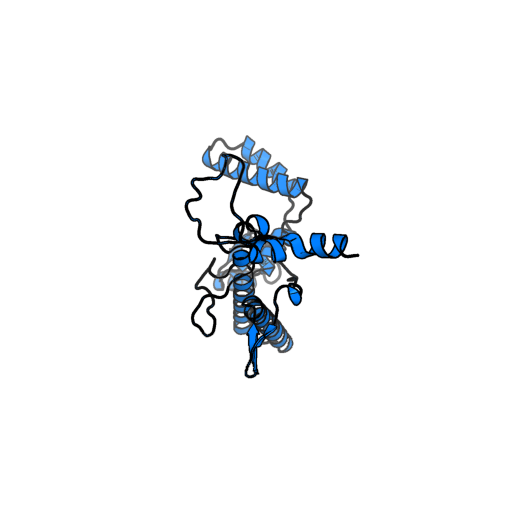CA . GLU A 1 154 ? 3.230 -14.555 13.023 1.00 96.88 154 GLU A CA 1
ATOM 1226 C C . GLU A 1 154 ? 2.200 -13.559 12.455 1.00 96.88 154 GLU A C 1
ATOM 1228 O O . GLU A 1 154 ? 2.473 -12.948 11.420 1.00 96.88 154 GLU A O 1
ATOM 1233 N N . LYS A 1 155 ? 1.081 -13.303 13.156 1.00 96.25 155 LYS A N 1
ATOM 1234 C CA . LYS A 1 155 ? 0.130 -12.223 12.823 1.00 96.25 155 LYS A CA 1
ATOM 1235 C C . LYS A 1 155 ? 0.832 -10.857 12.814 1.00 96.25 155 LYS A C 1
ATOM 1237 O O . LYS A 1 155 ? 0.694 -10.106 11.847 1.00 96.25 155 LYS A O 1
ATOM 1242 N N . ARG A 1 156 ? 1.658 -10.557 13.826 1.00 95.19 156 ARG A N 1
ATOM 1243 C CA . ARG A 1 156 ? 2.478 -9.330 13.871 1.00 95.19 156 ARG A CA 1
ATOM 1244 C C . ARG A 1 156 ? 3.457 -9.253 12.698 1.00 95.19 156 ARG A C 1
ATOM 1246 O O . ARG A 1 156 ? 3.533 -8.229 12.024 1.00 95.19 156 ARG A O 1
ATOM 1253 N N . MET A 1 157 ? 4.170 -10.341 12.409 1.00 95.75 157 MET A N 1
ATOM 1254 C CA . MET A 1 157 ? 5.132 -10.378 11.302 1.00 95.75 157 MET A CA 1
ATOM 1255 C C . MET A 1 157 ? 4.470 -10.210 9.928 1.00 95.75 157 MET A C 1
ATOM 1257 O O . MET A 1 157 ? 5.063 -9.622 9.014 1.00 95.75 157 MET A O 1
ATOM 1261 N N . LEU A 1 158 ? 3.257 -10.745 9.759 1.00 96.94 158 LEU A N 1
ATOM 1262 C CA . LEU A 1 158 ? 2.456 -10.547 8.556 1.00 96.94 158 LEU A CA 1
ATOM 1263 C C . LEU A 1 158 ? 2.048 -9.076 8.417 1.00 96.94 158 LEU A C 1
ATOM 1265 O O . LEU A 1 158 ? 2.257 -8.507 7.345 1.00 96.94 158 LEU A O 1
ATOM 1269 N N . GLN A 1 159 ? 1.570 -8.448 9.499 1.00 95.69 159 GLN A N 1
ATOM 1270 C CA . GLN A 1 159 ? 1.239 -7.019 9.519 1.00 95.69 159 GLN A CA 1
ATOM 1271 C C . GLN A 1 159 ? 2.441 -6.157 9.113 1.00 95.69 159 GLN A C 1
ATOM 1273 O O . GLN A 1 159 ? 2.329 -5.336 8.207 1.00 95.69 159 GLN A O 1
ATOM 1278 N N . GLU A 1 160 ? 3.615 -6.391 9.702 1.00 95.12 160 GLU A N 1
ATOM 1279 C CA . GLU A 1 160 ? 4.844 -5.663 9.353 1.00 95.12 160 GLU A CA 1
ATOM 1280 C C . GLU A 1 160 ? 5.241 -5.849 7.880 1.00 95.12 160 GLU A C 1
ATOM 1282 O O . GLU A 1 160 ? 5.740 -4.925 7.234 1.00 95.12 160 GLU A O 1
ATOM 1287 N N . SER A 1 161 ? 5.010 -7.043 7.325 1.00 95.75 161 SER A N 1
ATOM 1288 C CA . SER A 1 161 ? 5.314 -7.333 5.920 1.00 95.75 161 SER A CA 1
ATOM 1289 C C . SER A 1 161 ? 4.376 -6.588 4.966 1.00 95.75 161 SER A C 1
ATOM 1291 O O . SER A 1 161 ? 4.831 -6.100 3.929 1.00 95.75 161 SER A O 1
ATOM 1293 N N . VAL A 1 162 ? 3.088 -6.474 5.311 1.00 96.62 162 VAL A N 1
ATOM 1294 C CA . VAL A 1 162 ? 2.106 -5.691 4.542 1.00 96.62 162 VAL A CA 1
ATOM 1295 C C . VAL A 1 162 ? 2.389 -4.193 4.673 1.00 96.62 162 VAL A C 1
ATOM 1297 O O . VAL A 1 162 ? 2.404 -3.488 3.663 1.00 96.62 162 VAL A O 1
ATOM 1300 N N . ASP A 1 163 ? 2.712 -3.715 5.876 1.00 95.56 163 ASP A N 1
ATOM 1301 C CA . ASP A 1 163 ? 3.099 -2.321 6.115 1.00 95.56 163 ASP A CA 1
ATOM 1302 C C . ASP A 1 163 ? 4.318 -1.937 5.262 1.00 95.56 163 ASP A C 1
ATOM 1304 O O . ASP A 1 163 ? 4.312 -0.898 4.599 1.00 95.56 163 ASP A O 1
ATOM 1308 N N . ALA A 1 164 ? 5.339 -2.800 5.204 1.00 95.88 164 ALA A N 1
ATOM 1309 C CA . ALA A 1 164 ? 6.529 -2.566 4.389 1.00 95.88 164 ALA A CA 1
ATOM 1310 C C . ALA A 1 164 ? 6.257 -2.607 2.875 1.00 95.88 164 ALA A C 1
ATOM 1312 O O . ALA A 1 164 ? 6.916 -1.896 2.115 1.00 95.88 164 ALA A O 1
ATOM 1313 N N . LEU A 1 165 ? 5.299 -3.418 2.418 1.00 96.81 165 LEU A N 1
ATOM 1314 C CA . LEU A 1 165 ? 4.867 -3.417 1.018 1.00 96.81 165 LEU A CA 1
ATOM 1315 C C . LEU A 1 165 ? 4.196 -2.086 0.639 1.00 96.81 165 LEU A C 1
ATOM 1317 O O . LEU A 1 165 ? 4.463 -1.547 -0.441 1.00 96.81 165 LEU A O 1
ATOM 1321 N N . MET A 1 166 ? 3.347 -1.559 1.526 1.00 96.31 166 MET A N 1
ATOM 1322 C CA . MET A 1 166 ? 2.585 -0.331 1.291 1.00 96.31 166 MET A CA 1
ATOM 1323 C C . MET A 1 166 ? 3.455 0.924 1.416 1.00 96.31 166 MET A C 1
ATOM 1325 O O . MET A 1 166 ? 3.494 1.730 0.484 1.00 96.31 166 MET A O 1
ATOM 1329 N N . ASP A 1 167 ? 4.163 1.086 2.538 1.00 95.62 167 ASP A N 1
ATOM 1330 C CA 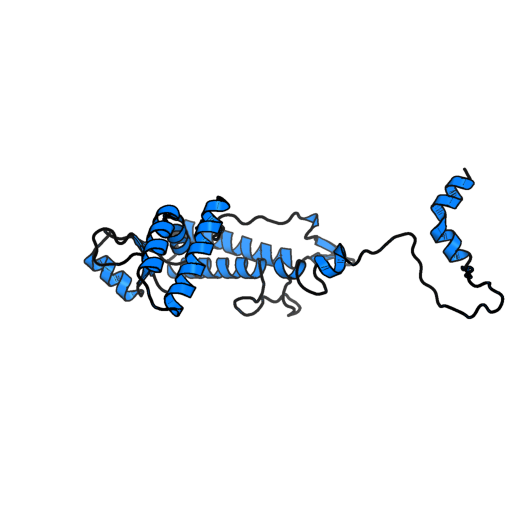. ASP A 1 167 ? 5.025 2.241 2.822 1.00 95.62 167 ASP A CA 1
ATOM 1331 C C . ASP A 1 167 ? 6.195 1.844 3.742 1.00 95.62 167 ASP A C 1
ATOM 1333 O O . ASP A 1 167 ? 6.122 1.896 4.977 1.00 95.62 167 ASP A O 1
ATOM 1337 N N . ASN A 1 168 ? 7.297 1.415 3.124 1.00 94.38 168 ASN A N 1
ATOM 1338 C CA . ASN A 1 168 ? 8.465 0.889 3.825 1.00 94.38 168 ASN A CA 1
ATOM 1339 C C . ASN A 1 168 ? 9.163 1.980 4.652 1.00 94.38 168 ASN A C 1
ATOM 1341 O O . ASN A 1 168 ? 9.700 2.943 4.109 1.00 94.38 168 ASN A O 1
ATOM 1345 N N . GLY A 1 169 ? 9.216 1.791 5.972 1.00 90.00 169 GLY A N 1
ATOM 1346 C CA . GLY A 1 169 ? 9.875 2.717 6.899 1.00 90.00 169 GLY A CA 1
ATOM 1347 C C . GLY A 1 169 ? 8.946 3.709 7.606 1.00 90.00 169 GLY A C 1
ATOM 1348 O O . GLY A 1 169 ? 9.427 4.534 8.377 1.00 90.00 169 GLY A O 1
ATOM 1349 N N . ARG A 1 170 ? 7.621 3.629 7.403 1.00 90.38 170 ARG A N 1
ATOM 1350 C CA . ARG A 1 170 ? 6.663 4.525 8.079 1.00 90.38 170 ARG A CA 1
ATOM 1351 C C . ARG A 1 170 ? 6.568 4.303 9.594 1.00 90.38 170 ARG A C 1
ATOM 1353 O O . ARG A 1 170 ? 6.445 5.267 10.342 1.00 90.38 170 ARG A O 1
ATOM 1360 N N . ARG A 1 171 ? 6.568 3.044 10.042 1.00 81.44 171 ARG A N 1
ATOM 1361 C CA . ARG A 1 171 ? 6.364 2.650 11.454 1.00 81.44 171 ARG A CA 1
ATOM 1362 C C . ARG A 1 171 ? 7.591 2.017 12.116 1.00 81.44 171 ARG A C 1
ATOM 1364 O O . ARG A 1 171 ? 7.512 1.582 13.257 1.00 81.44 171 ARG A O 1
ATOM 1371 N N . GLY A 1 172 ? 8.729 1.972 11.428 1.00 81.56 172 GLY A N 1
ATOM 1372 C CA . GLY A 1 172 ? 9.924 1.318 11.946 1.00 81.56 172 GLY A CA 1
ATOM 1373 C C . GLY A 1 172 ? 11.092 1.360 10.974 1.00 81.56 172 GLY A C 1
ATOM 1374 O O . GLY A 1 172 ? 11.094 2.111 9.998 1.00 81.56 172 GLY A O 1
ATOM 1375 N N . ARG A 1 173 ? 12.104 0.531 11.239 1.00 89.06 173 ARG A N 1
ATOM 1376 C CA . ARG A 1 173 ? 13.288 0.439 10.385 1.00 89.06 173 ARG A CA 1
ATOM 1377 C C . ARG A 1 173 ? 12.906 -0.132 9.021 1.00 89.06 173 ARG A C 1
ATOM 1379 O O . ARG A 1 173 ? 12.340 -1.216 8.937 1.00 89.06 173 ARG A O 1
ATOM 1386 N N . ALA A 1 174 ? 13.270 0.583 7.959 1.00 92.00 174 ALA A N 1
ATOM 1387 C CA . ALA A 1 174 ? 13.009 0.133 6.601 1.00 92.00 174 ALA A CA 1
ATOM 1388 C C . ALA A 1 174 ? 13.670 -1.225 6.330 1.00 92.00 174 ALA A C 1
ATOM 1390 O O . ALA A 1 174 ? 14.843 -1.445 6.655 1.00 92.00 174 ALA A O 1
ATOM 1391 N N . ILE A 1 175 ? 12.920 -2.116 5.687 1.00 92.06 175 ILE A N 1
ATOM 1392 C CA . ILE A 1 175 ? 13.435 -3.404 5.241 1.00 92.06 175 ILE A CA 1
ATOM 1393 C C . ILE A 1 175 ? 14.467 -3.161 4.141 1.00 92.06 175 ILE A C 1
ATOM 1395 O O . ILE A 1 175 ? 14.189 -2.493 3.140 1.00 92.06 175 ILE A O 1
ATOM 1399 N N . THR A 1 176 ? 15.656 -3.730 4.325 1.00 93.75 176 THR A N 1
ATOM 1400 C CA . THR A 1 176 ? 16.765 -3.641 3.378 1.00 93.75 176 THR A CA 1
ATOM 1401 C C . THR A 1 176 ? 16.917 -4.923 2.561 1.00 93.75 176 THR A C 1
ATOM 1403 O O . THR A 1 176 ? 16.623 -6.029 3.026 1.00 93.75 176 THR A O 1
ATOM 1406 N N . GLY A 1 177 ? 17.356 -4.759 1.313 1.00 89.12 177 GLY A N 1
ATOM 1407 C CA . GLY A 1 177 ? 17.755 -5.861 0.439 1.00 89.12 177 GLY A CA 1
ATOM 1408 C C . GLY A 1 177 ? 19.194 -6.318 0.697 1.00 89.12 177 GLY A C 1
ATOM 1409 O O . GLY A 1 177 ? 19.881 -5.818 1.590 1.00 89.12 177 GLY A O 1
ATOM 1410 N N . THR A 1 178 ? 19.680 -7.230 -0.145 1.00 85.81 178 THR A N 1
ATOM 1411 C CA . THR A 1 178 ? 21.054 -7.772 -0.101 1.00 85.81 178 THR A CA 1
ATOM 1412 C C . THR A 1 178 ? 22.129 -6.683 -0.147 1.00 85.81 178 THR A C 1
ATOM 1414 O O . THR A 1 178 ? 23.123 -6.755 0.568 1.00 85.81 178 THR A O 1
ATOM 1417 N N . ASN A 1 179 ? 21.885 -5.609 -0.900 1.00 88.31 179 ASN A N 1
ATOM 1418 C CA . ASN A 1 179 ? 22.812 -4.483 -1.046 1.00 88.31 179 ASN A CA 1
ATOM 1419 C C . ASN A 1 179 ? 22.734 -3.464 0.109 1.00 88.31 179 ASN A C 1
ATOM 1421 O O . ASN A 1 179 ? 23.158 -2.323 -0.058 1.00 88.31 179 ASN A O 1
ATOM 1425 N N . LYS A 1 180 ? 22.114 -3.814 1.249 1.00 89.44 180 LYS A N 1
ATOM 1426 C CA . LYS A 1 180 ? 21.836 -2.929 2.406 1.00 89.44 180 LYS A CA 1
ATOM 1427 C C . LYS A 1 180 ? 21.004 -1.672 2.095 1.00 89.44 180 LYS A C 1
ATOM 1429 O O . LYS A 1 180 ? 20.700 -0.902 3.002 1.00 89.44 180 LYS A O 1
ATOM 1434 N N . ARG A 1 181 ? 20.578 -1.480 0.845 1.00 93.44 181 ARG A N 1
ATOM 1435 C CA . ARG A 1 181 ? 19.642 -0.433 0.422 1.00 93.44 181 ARG A CA 1
ATOM 1436 C C . ARG A 1 181 ? 18.226 -0.782 0.880 1.00 93.44 181 ARG A C 1
ATOM 1438 O O . ARG A 1 181 ? 17.812 -1.934 0.760 1.00 93.44 181 ARG A O 1
ATOM 1445 N N . ALA A 1 182 ? 17.479 0.216 1.351 1.00 93.81 182 ALA A N 1
ATOM 1446 C CA . ALA A 1 182 ? 16.052 0.075 1.626 1.00 93.81 182 ALA A CA 1
ATOM 1447 C C . ALA A 1 182 ? 15.277 -0.258 0.339 1.00 93.81 182 ALA A C 1
ATOM 1449 O O . ALA A 1 182 ? 15.502 0.357 -0.712 1.00 93.81 182 ALA A O 1
ATOM 1450 N N . LEU A 1 183 ? 14.384 -1.243 0.429 1.00 94.81 183 LEU A N 1
ATOM 1451 C CA . LEU A 1 183 ? 13.511 -1.642 -0.674 1.00 94.81 183 LEU A CA 1
ATOM 1452 C C . LEU A 1 183 ? 12.472 -0.548 -0.942 1.00 94.81 183 LEU A C 1
ATOM 1454 O O . LEU A 1 183 ? 11.918 0.013 0.004 1.00 94.81 183 LEU A O 1
ATOM 1458 N N . LYS A 1 184 ? 12.204 -0.249 -2.217 1.00 94.62 184 LYS A N 1
ATOM 1459 C CA . LYS A 1 184 ? 11.156 0.702 -2.616 1.00 94.62 184 LYS A CA 1
ATOM 1460 C C . LYS A 1 184 ? 9.772 0.062 -2.474 1.00 94.62 184 LYS A C 1
ATOM 1462 O O . LYS A 1 184 ? 9.521 -0.993 -3.055 1.00 94.62 184 LYS A O 1
ATOM 1467 N N . SER A 1 185 ? 8.891 0.727 -1.731 1.00 95.81 185 SER A N 1
ATOM 1468 C CA . SER A 1 185 ? 7.487 0.336 -1.539 1.00 95.81 185 SER A CA 1
ATOM 1469 C C . SER A 1 185 ? 6.561 0.873 -2.637 1.00 95.81 185 SER A C 1
ATOM 1471 O O . SER A 1 185 ? 6.979 1.665 -3.490 1.00 95.81 185 SER A O 1
ATOM 1473 N N . LEU A 1 186 ? 5.281 0.483 -2.602 1.00 95.75 186 LEU A N 1
ATOM 1474 C CA . LEU A 1 186 ? 4.260 1.017 -3.513 1.00 95.75 186 LEU A CA 1
ATOM 1475 C C . LEU A 1 186 ? 4.119 2.541 -3.389 1.00 95.75 186 LEU A C 1
ATOM 1477 O O . LEU A 1 186 ? 4.080 3.239 -4.406 1.00 95.75 186 LEU A O 1
ATOM 1481 N N . ALA A 1 187 ? 4.113 3.075 -2.163 1.00 95.25 187 ALA A N 1
ATOM 1482 C CA . ALA A 1 187 ? 4.062 4.516 -1.940 1.00 95.25 187 ALA A CA 1
ATOM 1483 C C . ALA A 1 187 ? 5.281 5.234 -2.546 1.00 95.25 187 ALA A C 1
ATOM 1485 O O . ALA A 1 187 ? 5.122 6.270 -3.197 1.00 95.25 187 ALA A O 1
ATOM 1486 N N . ASP A 1 188 ? 6.487 4.672 -2.392 1.00 93.31 188 ASP A N 1
ATOM 1487 C CA . ASP A 1 188 ? 7.737 5.246 -2.922 1.00 93.31 188 ASP A CA 1
ATOM 1488 C C . ASP A 1 188 ? 7.785 5.296 -4.447 1.00 93.31 188 ASP A C 1
ATOM 1490 O O . ASP A 1 188 ? 8.434 6.169 -5.023 1.00 93.31 188 ASP A O 1
ATOM 1494 N N . MET A 1 189 ? 7.099 4.374 -5.124 1.00 92.56 189 MET A N 1
ATOM 1495 C CA . MET A 1 189 ? 6.998 4.413 -6.582 1.00 92.56 189 MET A CA 1
ATOM 1496 C C . MET A 1 189 ? 6.191 5.617 -7.067 1.00 92.56 189 MET A C 1
ATOM 1498 O O . MET A 1 189 ? 6.423 6.116 -8.169 1.00 92.56 189 MET A O 1
ATOM 1502 N N . ILE A 1 190 ? 5.250 6.098 -6.261 1.00 94.25 190 ILE A N 1
ATOM 1503 C CA . ILE A 1 190 ? 4.345 7.184 -6.633 1.00 94.25 190 ILE A CA 1
ATOM 1504 C C . ILE A 1 190 ? 4.914 8.538 -6.189 1.00 94.25 190 ILE A C 1
ATOM 1506 O O . ILE A 1 190 ? 4.896 9.497 -6.970 1.00 94.25 190 ILE A O 1
ATOM 1510 N N . LYS A 1 191 ? 5.446 8.618 -4.962 1.00 93.12 191 LYS A N 1
ATOM 1511 C CA . LYS A 1 191 ? 5.904 9.867 -4.331 1.00 93.12 191 LYS A CA 1
ATOM 1512 C C . LYS A 1 191 ? 7.365 10.215 -4.651 1.00 93.12 191 LYS A C 1
ATOM 1514 O O . LYS A 1 191 ? 8.173 9.385 -5.049 1.00 93.12 191 LYS A O 1
ATOM 1519 N N . GLY A 1 192 ? 7.725 11.479 -4.429 1.00 91.00 192 GLY A N 1
ATOM 1520 C CA . GLY A 1 192 ? 9.109 11.961 -4.516 1.00 91.00 192 GLY A CA 1
ATOM 1521 C C . GLY A 1 192 ? 9.577 12.370 -5.919 1.00 91.00 192 GLY A C 1
ATOM 1522 O O . GLY A 1 192 ? 8.838 12.327 -6.900 1.00 91.00 192 GLY A O 1
ATOM 1523 N N . LYS A 1 193 ? 10.838 12.822 -6.014 1.00 91.88 193 LYS A N 1
ATOM 1524 C CA . LYS A 1 193 ? 11.438 13.332 -7.267 1.00 91.88 193 LYS A CA 1
ATOM 1525 C C . LYS A 1 193 ? 11.577 12.245 -8.338 1.00 91.88 193 LYS A C 1
ATOM 1527 O O . LYS A 1 193 ? 11.383 12.541 -9.510 1.00 91.88 193 LYS A O 1
ATOM 1532 N N . GLN A 1 194 ? 11.903 11.020 -7.922 1.00 89.44 194 GLN A N 1
ATOM 1533 C CA . GLN A 1 194 ? 11.964 9.837 -8.791 1.00 89.44 194 GLN A CA 1
ATOM 1534 C C . GLN A 1 194 ? 10.626 9.074 -8.869 1.00 89.44 194 GLN A C 1
ATOM 1536 O O . GLN A 1 194 ? 10.570 7.978 -9.421 1.00 89.44 194 GLN A O 1
ATOM 1541 N N . GLY A 1 195 ? 9.560 9.611 -8.271 1.00 91.75 195 GLY A N 1
ATOM 1542 C CA . GLY A 1 195 ? 8.235 9.005 -8.313 1.00 91.75 195 GLY A CA 1
ATOM 1543 C C . GLY A 1 195 ? 7.551 9.226 -9.660 1.00 91.75 195 GLY A C 1
ATOM 1544 O O . GLY A 1 195 ? 7.897 10.142 -10.417 1.00 91.75 195 GLY A O 1
ATOM 1545 N N . ARG A 1 196 ? 6.528 8.414 -9.938 1.00 92.94 196 ARG A N 1
ATOM 1546 C CA . ARG A 1 196 ? 5.790 8.427 -11.212 1.00 92.94 196 ARG A CA 1
ATOM 1547 C C . ARG A 1 196 ? 5.257 9.808 -11.594 1.00 92.94 196 ARG A C 1
ATOM 1549 O O . ARG A 1 196 ? 5.395 10.196 -12.753 1.00 92.94 196 ARG A O 1
ATOM 1556 N N . PHE A 1 197 ? 4.703 10.568 -10.647 1.00 92.12 197 PHE A N 1
ATOM 1557 C CA . PHE A 1 197 ? 4.125 11.883 -10.943 1.00 92.12 197 PHE A CA 1
ATOM 1558 C C . PHE A 1 197 ? 5.153 12.861 -11.517 1.00 92.12 197 PHE A C 1
ATOM 1560 O O . PHE A 1 197 ? 4.947 13.433 -12.585 1.00 92.12 197 PHE A O 1
ATOM 1567 N N . ARG A 1 198 ? 6.292 13.036 -10.843 1.00 91.25 198 ARG A N 1
ATOM 1568 C CA . ARG A 1 198 ? 7.284 14.037 -11.258 1.00 91.25 198 ARG A CA 1
ATOM 1569 C C . ARG A 1 198 ? 8.160 13.547 -12.399 1.00 91.25 198 ARG A C 1
ATOM 1571 O O . ARG A 1 198 ? 8.451 14.320 -13.305 1.00 91.25 198 ARG A O 1
ATOM 1578 N N . GLN A 1 199 ? 8.588 12.289 -12.352 1.00 90.38 199 GLN A N 1
ATOM 1579 C CA . GLN A 1 199 ? 9.571 11.787 -13.302 1.00 90.38 199 GLN A CA 1
ATOM 1580 C C . GLN A 1 199 ? 8.949 11.330 -14.620 1.00 90.38 199 GLN A C 1
ATOM 1582 O O . GLN A 1 199 ? 9.580 11.536 -15.648 1.00 90.38 199 GLN A O 1
ATOM 1587 N N . ASN A 1 200 ? 7.762 10.715 -14.602 1.00 89.62 200 ASN A N 1
ATOM 1588 C CA . ASN A 1 200 ? 7.196 10.051 -15.781 1.00 89.62 200 ASN A CA 1
ATOM 1589 C C . ASN A 1 200 ? 5.985 10.783 -16.368 1.00 89.62 200 ASN A C 1
ATOM 1591 O O . ASN A 1 200 ? 5.806 10.767 -17.584 1.00 89.62 200 ASN A O 1
ATOM 1595 N N . LEU A 1 201 ? 5.128 11.377 -15.528 1.00 91.94 201 LEU A N 1
ATOM 1596 C CA . LEU A 1 201 ? 3.948 12.093 -16.026 1.00 91.94 201 LEU A CA 1
ATOM 1597 C C . LEU A 1 201 ? 4.315 13.486 -16.545 1.00 91.94 201 LEU A C 1
ATOM 1599 O O . LEU A 1 201 ? 3.884 13.847 -17.636 1.00 91.94 201 LEU A O 1
ATOM 1603 N N . LEU A 1 202 ? 5.147 14.230 -15.807 1.00 92.19 202 LEU A N 1
ATOM 1604 C CA . LEU A 1 202 ? 5.621 15.560 -16.218 1.00 92.19 202 LEU A CA 1
ATOM 1605 C C . LEU A 1 202 ? 6.881 15.504 -17.093 1.00 92.19 202 LEU A C 1
ATOM 1607 O O . LEU A 1 202 ? 7.073 16.346 -17.965 1.00 92.19 202 LEU A O 1
ATOM 1611 N N . GLY A 1 203 ? 7.746 14.513 -16.866 1.00 89.00 203 GLY A N 1
ATOM 1612 C CA . GLY A 1 203 ? 8.942 14.273 -17.668 1.00 89.00 203 GLY A CA 1
ATOM 1613 C C . GLY A 1 203 ? 8.718 13.135 -18.655 1.00 89.00 203 GLY A C 1
ATOM 1614 O O . GLY A 1 203 ? 8.762 11.967 -18.277 1.00 89.00 203 GLY A O 1
ATOM 1615 N N . LYS A 1 204 ? 8.521 13.445 -19.937 1.00 93.56 204 LYS A N 1
ATOM 1616 C CA . LYS A 1 204 ? 8.471 12.418 -20.985 1.00 93.56 204 LYS A CA 1
ATOM 1617 C C . LYS A 1 204 ? 9.676 12.540 -21.896 1.00 93.56 204 LYS A C 1
ATOM 1619 O O . LYS A 1 204 ? 10.037 13.629 -22.332 1.00 93.56 204 LYS A O 1
ATOM 1624 N N . ARG A 1 205 ? 10.310 11.401 -22.169 1.00 91.81 205 ARG A N 1
ATOM 1625 C CA . ARG A 1 205 ? 11.244 11.307 -23.288 1.00 91.81 205 ARG A CA 1
ATOM 1626 C C . ARG A 1 205 ? 10.413 11.336 -24.562 1.00 91.81 205 ARG A C 1
ATOM 1628 O O . ARG A 1 205 ? 9.382 10.673 -24.624 1.00 91.81 205 ARG A O 1
ATOM 1635 N N . VAL A 1 206 ? 10.846 12.150 -25.512 1.00 95.31 206 VAL A N 1
ATOM 1636 C CA . VAL A 1 206 ? 10.148 12.366 -26.774 1.00 95.31 206 VAL A CA 1
ATOM 1637 C C . VAL A 1 206 ? 11.038 11.915 -27.919 1.00 95.31 206 VAL A C 1
ATOM 1639 O O . VAL A 1 206 ? 12.239 12.210 -27.937 1.00 95.31 206 VAL A O 1
ATOM 1642 N N . ASP A 1 207 ? 10.434 11.198 -28.858 1.00 95.81 207 ASP A N 1
ATOM 1643 C CA . ASP A 1 207 ? 11.066 10.871 -30.129 1.00 95.81 207 ASP A CA 1
ATOM 1644 C C . ASP A 1 207 ? 11.167 12.127 -31.006 1.00 95.81 207 ASP A C 1
ATOM 1646 O O . ASP A 1 207 ? 10.642 13.188 -30.657 1.00 95.81 207 ASP A O 1
ATOM 1650 N N . TYR A 1 208 ? 11.880 12.025 -32.131 1.00 94.81 208 TYR A N 1
ATOM 1651 C CA . TYR A 1 208 ? 12.141 13.159 -33.031 1.00 94.81 208 TYR A CA 1
ATOM 1652 C C . TYR A 1 208 ? 12.804 14.352 -32.328 1.00 94.81 208 TYR A C 1
ATOM 1654 O O . TYR A 1 208 ? 12.548 15.515 -32.637 1.00 94.81 208 TYR A O 1
ATOM 1662 N N . SER A 1 209 ? 13.689 14.059 -31.376 1.00 96.12 209 SER A N 1
ATOM 1663 C CA . SER A 1 209 ? 14.489 15.053 -30.669 1.00 96.12 209 SER A CA 1
ATOM 1664 C C . SER A 1 209 ? 15.982 14.757 -30.806 1.00 96.12 209 SER A C 1
ATOM 1666 O O . SER A 1 209 ? 16.398 13.617 -31.010 1.00 96.12 209 SER A O 1
ATOM 1668 N N . GLY A 1 210 ? 16.805 15.802 -30.723 1.00 94.62 210 GLY A N 1
ATOM 1669 C CA . GLY A 1 210 ? 18.255 15.705 -30.848 1.00 94.62 210 GLY A CA 1
ATOM 1670 C C . GLY A 1 210 ? 18.960 16.745 -29.987 1.00 94.62 210 GLY A C 1
ATOM 1671 O O . GLY A 1 210 ? 18.381 17.765 -29.614 1.00 94.62 210 GLY A O 1
ATOM 1672 N N . ARG A 1 211 ? 20.227 16.486 -29.656 1.00 96.62 211 ARG A N 1
ATOM 1673 C CA . ARG A 1 211 ? 21.092 17.420 -28.926 1.00 96.62 211 ARG A CA 1
ATOM 1674 C C . ARG A 1 211 ? 22.449 17.494 -29.612 1.00 96.62 211 ARG A C 1
ATOM 1676 O O . ARG A 1 211 ? 23.006 16.468 -29.984 1.00 96.62 211 ARG A O 1
ATOM 1683 N N . SER A 1 212 ? 22.986 18.703 -29.732 1.00 95.75 212 SER A N 1
ATOM 1684 C CA . SER A 1 212 ? 24.341 18.965 -30.220 1.00 95.75 212 SER A CA 1
ATOM 1685 C C . SER A 1 212 ? 24.926 20.185 -29.517 1.00 95.75 212 SER A C 1
ATOM 1687 O O . SER A 1 212 ? 24.207 20.936 -28.857 1.00 95.75 212 SER A O 1
ATOM 1689 N N . VAL A 1 213 ? 26.235 20.367 -29.657 1.00 96.88 213 VAL A N 1
ATOM 1690 C CA . VAL A 1 213 ? 26.935 21.574 -29.215 1.00 96.88 213 VAL A CA 1
ATOM 1691 C C . VAL A 1 213 ? 26.535 22.742 -30.116 1.00 96.88 213 VAL A C 1
ATOM 1693 O O . VAL A 1 213 ? 26.464 22.589 -31.337 1.00 96.88 213 VAL A O 1
ATOM 1696 N N . ILE A 1 214 ? 26.257 23.890 -29.501 1.00 97.00 214 ILE A N 1
ATOM 1697 C CA . ILE A 1 214 ? 25.958 25.141 -30.200 1.00 97.00 214 ILE A CA 1
ATOM 1698 C C . ILE A 1 214 ? 27.258 25.862 -30.566 1.00 97.00 214 ILE A C 1
ATOM 1700 O O . ILE A 1 214 ? 28.198 25.899 -29.774 1.00 97.00 214 ILE A O 1
ATOM 1704 N N . VAL A 1 215 ? 27.307 26.433 -31.768 1.00 96.50 215 VAL A N 1
ATOM 1705 C CA . VAL A 1 215 ? 28.446 27.210 -32.282 1.00 96.50 215 VAL A CA 1
ATOM 1706 C C . VAL A 1 215 ? 27.912 28.506 -32.890 1.00 96.50 215 VAL A C 1
ATOM 1708 O O . VAL A 1 215 ? 26.769 28.553 -33.349 1.00 96.50 215 VAL A O 1
ATOM 1711 N N . VAL A 1 216 ? 28.719 29.569 -32.876 1.00 96.81 216 VAL A N 1
ATOM 1712 C CA . VAL A 1 216 ? 28.341 30.876 -33.428 1.00 96.81 216 VAL A CA 1
ATOM 1713 C C . VAL A 1 216 ? 28.197 30.785 -34.953 1.00 96.81 216 VAL A C 1
ATOM 1715 O O . VAL A 1 216 ? 29.119 30.353 -35.641 1.00 96.81 216 VAL A O 1
ATOM 1718 N N . GLY A 1 217 ? 27.044 31.209 -35.478 1.00 94.75 217 GLY A N 1
ATOM 1719 C CA . GLY A 1 217 ? 26.750 31.288 -36.913 1.00 94.75 217 GLY A CA 1
ATOM 1720 C C . GLY A 1 217 ? 26.478 32.733 -37.341 1.00 94.75 217 GLY A C 1
ATOM 1721 O O . GLY A 1 217 ? 25.313 33.094 -37.492 1.00 94.75 217 GLY A O 1
ATOM 1722 N N . PRO A 1 218 ? 27.513 33.576 -37.516 1.00 96.12 218 PRO A N 1
ATOM 1723 C CA . PRO A 1 218 ? 27.357 35.031 -37.638 1.00 96.12 218 PRO A CA 1
ATOM 1724 C C . PRO A 1 218 ? 26.651 35.484 -38.926 1.00 96.12 218 PRO A C 1
ATOM 1726 O O . PRO A 1 218 ? 26.215 36.624 -39.018 1.00 96.12 218 PRO A O 1
ATOM 1729 N N . THR A 1 219 ? 26.530 34.605 -39.921 1.00 96.94 219 THR A N 1
ATOM 1730 C CA . THR A 1 219 ? 25.889 34.884 -41.214 1.00 96.94 219 THR A CA 1
ATOM 1731 C C . THR A 1 219 ? 24.392 34.552 -41.248 1.00 96.94 219 THR A C 1
ATOM 1733 O O . THR A 1 219 ? 23.737 34.803 -42.260 1.00 96.94 219 THR A O 1
ATOM 1736 N N . LEU A 1 220 ? 23.835 33.975 -40.177 1.00 97.19 220 LEU A N 1
ATOM 1737 C CA . LEU A 1 220 ? 22.428 33.570 -40.110 1.00 97.19 220 LEU A CA 1
ATOM 1738 C C . LEU A 1 220 ? 21.509 34.749 -39.766 1.00 97.19 220 LEU A C 1
ATOM 1740 O O . LEU A 1 220 ? 21.861 35.638 -38.992 1.00 97.19 220 LEU A O 1
ATOM 1744 N N . ARG A 1 221 ? 20.286 34.730 -40.308 1.00 97.06 221 ARG A N 1
ATOM 1745 C CA . ARG A 1 221 ? 19.220 35.668 -39.912 1.00 97.06 221 ARG A CA 1
ATOM 1746 C C . ARG A 1 221 ? 18.595 35.248 -38.575 1.00 97.06 221 ARG A C 1
ATOM 1748 O O . ARG A 1 221 ? 18.657 34.082 -38.204 1.00 97.06 221 ARG A O 1
ATOM 1755 N N . LEU A 1 222 ? 17.890 36.170 -37.907 1.00 96.94 222 LEU A N 1
ATOM 1756 C CA . LEU A 1 222 ? 17.271 35.945 -36.585 1.00 96.94 222 LEU A CA 1
ATOM 1757 C C . LEU A 1 222 ? 16.332 34.720 -36.515 1.00 96.94 222 LEU A C 1
ATOM 1759 O O . LEU A 1 222 ? 16.205 34.103 -35.466 1.00 96.94 222 LEU A O 1
ATOM 1763 N N . HIS A 1 223 ? 15.683 34.356 -37.623 1.00 96.94 223 HIS A N 1
ATOM 1764 C CA . HIS A 1 223 ? 14.735 33.236 -37.706 1.00 96.94 223 HIS A CA 1
ATOM 1765 C C . HIS A 1 223 ? 15.360 31.932 -38.236 1.00 96.94 223 HIS A C 1
ATOM 1767 O O . HIS A 1 223 ? 14.631 31.017 -38.614 1.00 96.94 223 HIS A O 1
ATOM 1773 N N . GLN A 1 224 ? 16.690 31.848 -38.337 1.00 96.88 224 GLN A N 1
ATOM 1774 C CA . GLN A 1 224 ? 17.392 30.699 -38.912 1.00 96.88 224 GLN A CA 1
ATOM 1775 C C . GLN A 1 224 ? 18.302 30.025 -37.886 1.00 96.88 224 GLN A C 1
ATOM 1777 O O . GLN A 1 224 ? 18.869 30.669 -37.006 1.00 96.88 224 GLN A O 1
ATOM 1782 N N . CYS A 1 225 ? 18.495 28.717 -38.045 1.00 96.62 225 CYS A N 1
ATOM 1783 C CA . CYS A 1 225 ? 19.491 27.953 -37.306 1.00 96.62 225 CYS A CA 1
ATOM 1784 C C . CYS A 1 225 ? 20.236 26.989 -38.240 1.00 96.62 225 CYS A C 1
ATOM 1786 O O . CYS A 1 225 ? 19.706 26.546 -39.260 1.00 96.62 225 CYS A O 1
ATOM 1788 N N . GLY A 1 226 ? 21.487 26.675 -37.897 1.00 95.88 226 GLY A N 1
ATOM 1789 C CA . GLY A 1 226 ? 22.273 25.661 -38.596 1.00 95.88 226 GLY A CA 1
ATOM 1790 C C . GLY A 1 226 ? 21.986 24.272 -38.031 1.00 95.88 226 GLY A C 1
ATOM 1791 O O . GLY A 1 226 ? 22.157 24.051 -36.833 1.00 95.88 226 GLY A O 1
ATOM 1792 N N . LEU A 1 227 ? 21.589 23.327 -38.886 1.00 96.75 227 LEU A N 1
ATOM 1793 C CA . LEU A 1 227 ? 21.329 21.942 -38.491 1.00 96.75 227 LEU A CA 1
ATOM 1794 C C . LEU A 1 227 ? 22.302 20.985 -39.203 1.00 96.75 227 LEU A C 1
ATOM 1796 O O . LEU A 1 227 ? 22.340 20.961 -40.435 1.00 96.75 227 LEU A O 1
ATOM 1800 N N . PRO A 1 228 ? 23.082 20.164 -38.472 1.00 97.31 228 PRO A N 1
ATOM 1801 C CA . PRO A 1 228 ? 23.949 19.164 -39.082 1.00 97.31 228 PRO A CA 1
ATOM 1802 C C . PRO A 1 228 ? 23.166 18.183 -39.958 1.00 97.31 228 PRO A C 1
ATOM 1804 O O . PRO A 1 228 ? 22.185 17.587 -39.508 1.00 97.31 228 PRO A O 1
ATOM 1807 N N . LYS A 1 229 ? 23.652 17.935 -41.181 1.00 96.62 229 LYS A N 1
ATOM 1808 C CA . LYS A 1 229 ? 22.978 17.066 -42.163 1.00 96.62 229 LYS A CA 1
ATOM 1809 C C . LYS A 1 229 ? 22.638 15.678 -41.609 1.00 96.62 229 LYS A C 1
ATOM 1811 O O . LYS A 1 229 ? 21.549 15.183 -41.857 1.00 96.62 229 LYS A O 1
ATOM 1816 N N . LYS A 1 230 ? 23.541 15.067 -40.832 1.00 96.56 230 LYS A N 1
ATOM 1817 C CA . LYS A 1 230 ? 23.303 13.751 -40.207 1.00 96.56 230 LYS A CA 1
ATOM 1818 C C . LYS A 1 230 ? 22.127 13.777 -39.225 1.00 96.56 230 LYS A C 1
ATOM 1820 O O . LYS A 1 230 ? 21.337 12.846 -39.195 1.00 96.56 230 LYS A O 1
ATOM 1825 N N . MET A 1 231 ? 21.997 14.854 -38.451 1.00 96.75 231 MET A N 1
ATOM 1826 C CA . MET A 1 231 ? 20.903 15.016 -37.495 1.00 96.75 231 MET A CA 1
ATOM 1827 C C . MET A 1 231 ? 19.584 15.294 -38.212 1.00 96.75 231 MET A C 1
ATOM 1829 O O . MET A 1 231 ? 18.576 14.683 -37.884 1.00 96.75 231 MET A O 1
ATOM 1833 N N . ALA A 1 232 ? 19.609 16.160 -39.229 1.00 96.44 232 ALA A N 1
ATOM 1834 C CA . ALA A 1 232 ? 18.450 16.407 -40.079 1.00 96.44 232 ALA A CA 1
ATOM 1835 C C . ALA A 1 232 ? 17.953 15.106 -40.734 1.00 96.44 232 ALA A C 1
ATOM 1837 O O . ALA A 1 232 ? 16.760 14.827 -40.725 1.00 96.44 232 ALA A O 1
ATOM 1838 N N . LEU A 1 233 ? 18.869 14.275 -41.241 1.00 96.31 233 LEU A N 1
ATOM 1839 C CA . LEU A 1 233 ? 18.523 13.006 -41.876 1.00 96.31 233 LEU A CA 1
ATOM 1840 C C . LEU A 1 233 ? 17.765 12.062 -40.929 1.00 96.31 233 LEU A C 1
ATOM 1842 O O . LEU A 1 233 ? 16.772 11.473 -41.342 1.00 96.31 233 LEU A O 1
ATOM 1846 N N . GLU A 1 234 ? 18.197 11.938 -39.671 1.00 96.69 234 GLU A N 1
ATOM 1847 C CA . GLU A 1 234 ? 17.516 11.077 -38.692 1.00 96.69 234 GLU A CA 1
ATOM 1848 C C . GLU A 1 234 ? 16.198 11.680 -38.186 1.00 96.69 234 GLU A C 1
ATOM 1850 O O . GLU A 1 234 ? 15.199 10.969 -38.094 1.00 96.69 234 GLU A O 1
ATOM 1855 N N . LEU A 1 235 ? 16.151 12.990 -37.915 1.00 97.06 235 LEU A N 1
ATOM 1856 C CA . LEU A 1 235 ? 14.931 13.655 -37.435 1.00 97.06 235 LEU A CA 1
ATOM 1857 C C . LEU A 1 235 ? 13.802 13.630 -38.475 1.00 97.06 235 LEU A C 1
ATOM 1859 O O . LEU A 1 235 ? 12.640 13.461 -38.116 1.00 97.06 235 LEU A O 1
ATOM 1863 N N . PHE A 1 236 ? 14.135 13.773 -39.760 1.00 97.12 236 PHE A N 1
ATOM 1864 C CA . PHE A 1 236 ? 13.157 13.837 -40.850 1.00 97.12 236 PHE A CA 1
ATOM 1865 C C . PHE A 1 236 ? 13.010 12.518 -41.621 1.00 97.12 236 PHE A C 1
ATOM 1867 O O . PHE A 1 236 ? 12.365 12.486 -42.669 1.00 97.12 236 PHE A O 1
ATOM 1874 N N . LYS A 1 237 ? 13.563 11.414 -41.106 1.00 96.62 237 LYS A N 1
ATOM 1875 C CA . LYS A 1 237 ? 13.593 10.108 -41.780 1.00 96.62 237 LYS A CA 1
ATOM 1876 C C . LYS A 1 237 ? 12.228 9.635 -42.312 1.00 96.62 237 LYS A C 1
ATOM 1878 O O . LYS A 1 237 ? 12.179 9.256 -43.483 1.00 96.62 237 LYS A O 1
ATOM 1883 N N . PRO A 1 238 ? 11.110 9.717 -41.555 1.00 96.81 238 PRO A N 1
ATOM 1884 C CA . PRO A 1 238 ? 9.801 9.311 -42.078 1.00 96.81 238 PRO A CA 1
ATOM 1885 C C . PRO A 1 238 ? 9.336 10.172 -43.260 1.00 96.81 238 PRO A C 1
ATOM 1887 O O . PRO A 1 238 ? 8.783 9.651 -44.224 1.00 96.81 238 PRO A O 1
ATOM 1890 N N . PHE A 1 239 ? 9.603 11.481 -43.220 1.00 97.00 239 PHE A N 1
ATOM 1891 C CA . PHE A 1 239 ? 9.236 12.409 -44.294 1.00 97.00 239 PHE A CA 1
ATOM 1892 C C . PHE A 1 239 ? 10.052 12.169 -45.563 1.00 97.00 239 PHE A C 1
ATOM 1894 O O . PHE A 1 239 ? 9.527 12.298 -46.665 1.00 97.00 239 PHE A O 1
ATOM 1901 N N . ILE A 1 240 ? 11.328 11.807 -45.409 1.00 95.44 240 ILE A N 1
ATOM 1902 C CA . ILE A 1 240 ? 12.201 11.473 -46.536 1.00 95.44 240 ILE A CA 1
ATOM 1903 C C . ILE A 1 240 ? 11.698 10.204 -47.223 1.00 95.44 240 ILE A C 1
ATOM 1905 O O . ILE A 1 240 ? 11.553 10.203 -48.441 1.00 95.44 240 ILE A O 1
ATOM 1909 N N . PHE A 1 241 ? 11.372 9.152 -46.463 1.00 96.62 241 PHE A N 1
ATOM 1910 C CA . PHE A 1 241 ? 10.818 7.928 -47.048 1.00 96.62 241 PHE A CA 1
ATOM 1911 C C . PHE A 1 241 ? 9.497 8.177 -47.779 1.00 96.62 241 PHE A C 1
ATOM 1913 O O . PHE A 1 241 ? 9.345 7.713 -48.904 1.00 96.62 241 PHE A O 1
ATOM 1920 N N . ALA A 1 242 ? 8.599 8.982 -47.208 1.00 96.50 242 ALA A N 1
ATOM 1921 C CA . ALA A 1 242 ? 7.331 9.338 -47.847 1.00 96.50 242 ALA A CA 1
ATOM 1922 C C . ALA A 1 242 ? 7.479 10.171 -49.137 1.00 96.50 242 ALA A C 1
ATOM 1924 O O . ALA A 1 242 ? 6.527 10.278 -49.899 1.00 96.50 242 ALA A O 1
ATOM 1925 N N . LYS A 1 243 ? 8.634 10.809 -49.367 1.00 94.25 243 LYS A N 1
ATOM 1926 C CA . LYS A 1 243 ? 8.928 11.577 -50.590 1.00 94.25 243 LYS A CA 1
ATOM 1927 C C . LYS A 1 243 ? 9.678 10.776 -51.654 1.00 94.25 243 LYS A C 1
ATOM 1929 O O . LYS A 1 243 ? 9.754 11.235 -52.789 1.00 94.25 243 LYS A O 1
ATOM 1934 N N . LEU A 1 244 ? 10.300 9.665 -51.264 1.00 92.50 244 LEU A N 1
ATOM 1935 C CA . LEU A 1 244 ? 11.024 8.766 -52.167 1.00 92.50 244 LEU A CA 1
ATOM 1936 C C . LEU A 1 244 ? 10.125 7.655 -52.729 1.00 92.50 244 LEU A C 1
ATOM 1938 O O . LEU A 1 244 ? 10.487 7.062 -53.743 1.00 92.50 244 LEU A O 1
ATOM 1942 N N . GLN A 1 245 ? 9.006 7.366 -52.057 1.00 76.56 245 GLN A N 1
ATOM 1943 C CA . GLN A 1 245 ? 7.886 6.589 -52.595 1.00 76.56 245 GLN A CA 1
ATOM 1944 C C . GLN A 1 245 ? 7.036 7.456 -53.522 1.00 76.56 245 GLN A C 1
ATOM 1946 O O . GLN A 1 245 ? 6.575 6.904 -54.543 1.00 76.56 245 GLN A O 1
#

Sequence (245 aa):
EAFVVIDPGLTALERGQLLSEDQYLEAVEEHGDEFDARMGAEAVYELLKSLDLPGEVIRLKEEIASTNSETKLKRLTKRVKLIEAFLESGNRPEWMVMTVLPVLPPDLRPLVPLDGGRFATSDLNDLYRRVINRNNRLKRLLELNAPDIIVRNEKRMLQESVDALMDNGRRGRAITGTNKRALKSLADMIKGKQGRFRQNLLGKRVDYSGRSVIVVGPTLRLHQCGLPKKMALELFKPFIFAKLQ

Organism: NCBI:txid1849580

InterPro domains:
  IPR000722 RNA polymerase, alpha subunit [PF00623] (203-241)
  IPR006592 RNA polymerase, N-terminal [SM00663] (94-245)
  IPR007080 RNA polymerase Rpb1, domain 1 [PF04997] (15-201)
  IPR045867 DNA-directed RNA polymerase, subunit beta-prime [PTHR19376] (69-243)